Protein AF-A0A9X7PMJ1-F1 (afdb_monomer)

Structure (mmCIF, N/CA/C/O backbone):
data_AF-A0A9X7PMJ1-F1
#
_entry.id   AF-A0A9X7PMJ1-F1
#
loop_
_atom_site.group_PDB
_atom_site.id
_atom_site.type_symbol
_atom_site.label_atom_id
_atom_site.label_alt_id
_atom_site.label_comp_id
_atom_site.label_asym_id
_atom_site.label_entity_id
_atom_site.label_seq_id
_atom_site.pdbx_PDB_ins_code
_atom_site.Cartn_x
_atom_site.Cartn_y
_atom_site.Cartn_z
_atom_site.occupancy
_atom_site.B_iso_or_equiv
_atom_site.auth_seq_id
_atom_site.auth_comp_id
_atom_site.auth_asym_id
_atom_site.auth_atom_id
_atom_site.pdbx_PDB_model_num
ATOM 1 N N . MET A 1 1 ? 27.353 -8.256 -91.911 1.00 40.53 1 MET A N 1
ATOM 2 C CA . MET A 1 1 ? 27.248 -6.973 -91.181 1.00 40.53 1 MET A CA 1
ATOM 3 C C . MET A 1 1 ? 25.880 -6.995 -90.522 1.00 40.53 1 MET A C 1
ATOM 5 O O . MET A 1 1 ? 24.911 -7.092 -91.249 1.00 40.53 1 MET A O 1
ATOM 9 N N . GLU A 1 2 ? 25.692 -7.052 -89.211 1.00 44.69 2 GLU A N 1
ATOM 10 C CA . GLU A 1 2 ? 26.558 -6.744 -88.075 1.00 44.69 2 GLU A CA 1
ATOM 11 C C . GLU A 1 2 ? 25.877 -7.376 -86.844 1.00 44.69 2 GLU A C 1
ATOM 13 O O . GLU A 1 2 ? 24.700 -7.121 -86.589 1.00 44.69 2 GLU A O 1
ATOM 18 N N . GLU A 1 3 ? 26.572 -8.266 -86.139 1.00 50.00 3 GLU A N 1
ATOM 19 C CA . GLU A 1 3 ? 26.056 -8.934 -84.942 1.00 50.00 3 GLU A CA 1
ATOM 20 C C . GLU A 1 3 ? 26.192 -7.956 -83.766 1.00 50.00 3 GLU A C 1
ATOM 22 O O . GLU A 1 3 ? 27.294 -7.665 -83.294 1.00 50.00 3 GLU A O 1
ATOM 27 N N . LYS A 1 4 ? 25.077 -7.354 -83.335 1.00 52.41 4 LYS A N 1
ATOM 28 C CA . LYS A 1 4 ? 25.076 -6.413 -82.210 1.00 52.41 4 LYS A CA 1
ATOM 29 C C . LYS A 1 4 ? 25.223 -7.187 -80.905 1.00 52.41 4 LYS A C 1
ATOM 31 O O . LYS A 1 4 ? 24.241 -7.590 -80.290 1.00 52.41 4 LYS A O 1
ATOM 36 N N . ASN A 1 5 ? 26.473 -7.356 -80.487 1.00 51.41 5 ASN A N 1
ATOM 37 C CA . ASN A 1 5 ? 26.859 -7.793 -79.152 1.00 51.41 5 ASN A CA 1
ATOM 38 C C . ASN A 1 5 ? 26.267 -6.846 -78.095 1.00 51.41 5 ASN A C 1
ATOM 40 O O . ASN A 1 5 ? 26.860 -5.822 -77.751 1.00 51.41 5 ASN A O 1
ATOM 44 N N . PHE A 1 6 ? 25.100 -7.199 -77.555 1.00 55.19 6 PHE A N 1
ATOM 45 C CA . PHE A 1 6 ? 24.556 -6.617 -76.329 1.00 55.19 6 PHE A CA 1
ATOM 46 C C . PHE A 1 6 ? 25.337 -7.180 -75.134 1.00 5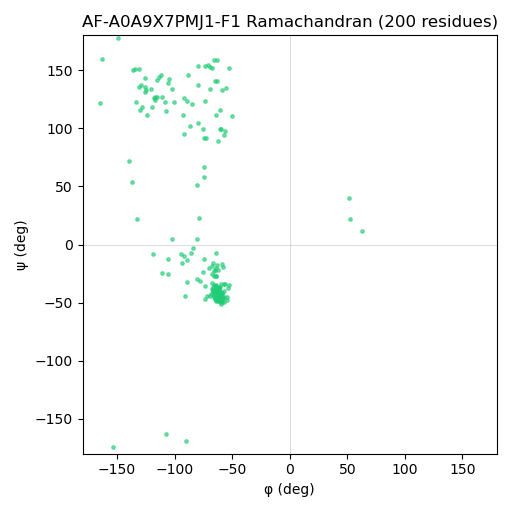5.19 6 PHE A C 1
ATOM 48 O O . PHE A 1 6 ? 24.832 -7.949 -74.321 1.00 55.19 6 PHE A O 1
ATOM 55 N N . LEU A 1 7 ? 26.618 -6.821 -75.043 1.00 55.81 7 LEU A N 1
ATOM 56 C CA . LEU A 1 7 ? 27.362 -6.965 -73.803 1.00 55.81 7 LEU A CA 1
ATOM 57 C C . LEU A 1 7 ? 26.846 -5.888 -72.853 1.00 55.81 7 LEU A C 1
ATOM 59 O O . LEU A 1 7 ? 27.324 -4.752 -72.844 1.00 55.81 7 LEU A O 1
ATOM 63 N N . ALA A 1 8 ? 25.840 -6.252 -72.059 1.00 60.50 8 ALA A N 1
ATOM 64 C CA . ALA A 1 8 ? 25.485 -5.525 -70.857 1.00 60.50 8 ALA A CA 1
ATOM 65 C C . ALA A 1 8 ? 26.734 -5.461 -69.964 1.00 60.50 8 ALA A C 1
ATOM 67 O O . ALA A 1 8 ? 27.071 -6.408 -69.255 1.00 60.50 8 ALA A O 1
ATOM 68 N N . ARG A 1 9 ? 27.462 -4.341 -70.028 1.00 53.12 9 ARG A N 1
ATOM 69 C CA . ARG A 1 9 ? 28.465 -3.988 -69.025 1.00 53.12 9 ARG A CA 1
ATOM 70 C C . ARG A 1 9 ? 27.735 -3.887 -67.688 1.00 53.12 9 ARG A C 1
ATOM 72 O O . ARG A 1 9 ? 27.141 -2.852 -67.394 1.00 53.12 9 ARG A O 1
ATOM 79 N N . LEU A 1 10 ? 27.808 -4.926 -66.861 1.00 58.25 10 LEU A N 1
ATOM 80 C CA . LEU A 1 10 ? 27.676 -4.738 -65.423 1.00 58.25 10 LEU A CA 1
ATOM 81 C C . LEU A 1 10 ? 28.819 -3.805 -65.013 1.00 58.25 10 LEU A C 1
ATOM 83 O O . LEU A 1 10 ? 29.975 -4.203 -64.914 1.00 58.25 10 LEU A O 1
ATOM 87 N N . SER A 1 11 ? 28.496 -2.522 -64.863 1.00 55.41 11 SER A N 1
ATOM 88 C CA . SER A 1 11 ? 29.360 -1.531 -64.239 1.00 55.41 11 SER A CA 1
ATOM 89 C C . SER A 1 11 ? 29.573 -1.962 -62.789 1.00 55.41 11 SER A C 1
ATOM 91 O O . SER A 1 11 ? 28.820 -1.561 -61.907 1.00 55.41 11 SER A O 1
ATOM 93 N N . SER A 1 12 ? 30.596 -2.777 -62.530 1.00 59.06 12 SER A N 1
ATOM 94 C CA . SER A 1 12 ? 3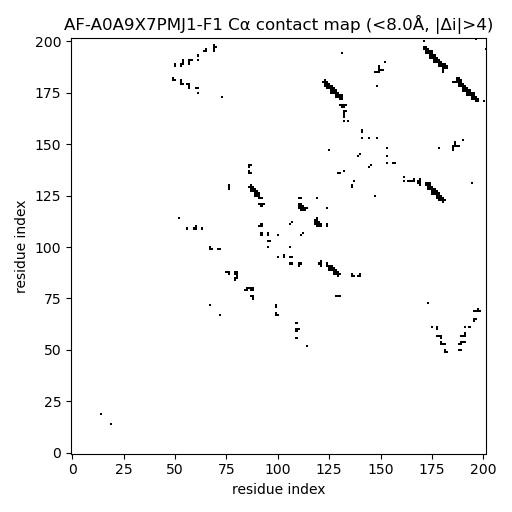1.065 -3.122 -61.185 1.00 59.06 12 SER A CA 1
ATOM 95 C C . SER A 1 12 ? 31.830 -1.940 -60.579 1.00 59.06 12 SER A C 1
ATOM 97 O O . SER A 1 12 ? 33.014 -2.038 -60.256 1.00 59.06 12 SER A O 1
ATOM 99 N N . LYS A 1 13 ? 31.174 -0.780 -60.476 1.00 69.56 13 LYS A N 1
ATOM 100 C CA . LYS A 1 13 ? 31.659 0.323 -59.647 1.00 69.56 13 LYS A CA 1
ATOM 101 C C . LYS A 1 13 ? 31.363 -0.066 -58.202 1.00 69.56 13 LYS A C 1
ATOM 103 O O . LYS A 1 13 ? 30.219 0.009 -57.769 1.00 69.56 13 LYS A O 1
ATOM 108 N N . GLY A 1 14 ? 32.377 -0.570 -57.501 1.00 75.31 14 GLY A N 1
ATOM 109 C CA . GLY A 1 14 ? 32.314 -0.738 -56.051 1.00 75.31 14 GLY A CA 1
ATOM 110 C C . GLY A 1 14 ? 32.170 0.618 -55.358 1.00 75.31 14 GLY A C 1
ATOM 111 O O . GLY A 1 14 ? 32.510 1.651 -55.938 1.00 75.31 14 GLY A O 1
ATOM 112 N N . PHE A 1 15 ? 31.669 0.611 -54.125 1.00 82.75 15 PHE A N 1
ATOM 113 C CA . PHE A 1 15 ? 31.617 1.816 -53.303 1.00 82.75 15 PHE A CA 1
ATOM 114 C C . PHE A 1 15 ? 33.027 2.321 -53.013 1.00 82.75 15 PHE A C 1
ATOM 116 O O . PHE A 1 15 ? 33.946 1.540 -52.747 1.00 82.75 15 PHE A O 1
ATOM 123 N N . THR A 1 16 ? 33.197 3.637 -53.039 1.00 90.75 16 THR A N 1
ATOM 124 C CA . THR A 1 16 ? 34.432 4.249 -52.559 1.00 90.75 16 THR A CA 1
ATOM 125 C C . THR A 1 16 ? 34.525 4.098 -51.041 1.00 90.75 16 THR A C 1
ATOM 127 O O . THR A 1 16 ? 33.516 4.049 -50.336 1.00 90.75 16 THR A O 1
ATOM 130 N N . LEU A 1 17 ? 35.750 4.068 -50.510 1.00 89.00 17 LEU A N 1
ATOM 131 C CA . LEU A 1 17 ? 35.979 4.022 -49.063 1.00 89.00 17 LEU A CA 1
ATOM 132 C C . LEU A 1 17 ? 35.252 5.167 -48.335 1.00 89.00 17 LEU A C 1
ATOM 134 O O . LEU A 1 17 ? 34.711 4.966 -47.252 1.00 89.00 17 LEU A O 1
ATOM 138 N N . LEU A 1 18 ? 35.213 6.352 -48.953 1.00 91.75 18 LEU A N 1
ATOM 139 C CA . LEU A 1 18 ? 34.554 7.533 -48.404 1.00 91.75 18 LEU A CA 1
ATOM 140 C C . LEU A 1 18 ? 33.034 7.350 -48.292 1.00 91.75 18 LEU A C 1
ATOM 142 O O . LEU A 1 18 ? 32.462 7.711 -47.269 1.00 91.75 18 LEU A O 1
ATOM 146 N N . GLU A 1 19 ? 32.383 6.771 -49.303 1.00 91.00 19 GLU A N 1
ATOM 147 C CA . GLU A 1 19 ? 30.936 6.508 -49.285 1.00 91.00 19 GLU A CA 1
ATOM 148 C C . GLU A 1 19 ? 30.560 5.465 -48.230 1.00 91.00 19 GLU A C 1
ATOM 150 O O . GLU A 1 19 ? 29.567 5.635 -47.520 1.00 91.00 19 GLU A O 1
ATOM 155 N N . VAL A 1 20 ? 31.367 4.408 -48.086 1.00 94.69 20 VAL A N 1
ATOM 156 C CA . VAL A 1 20 ? 31.163 3.396 -47.040 1.00 94.69 20 VAL A CA 1
ATOM 157 C C . VAL A 1 20 ? 31.330 4.027 -45.661 1.00 94.69 20 VAL A C 1
ATOM 159 O O . VAL A 1 20 ? 30.483 3.837 -44.789 1.00 94.69 20 VAL A O 1
ATOM 162 N N .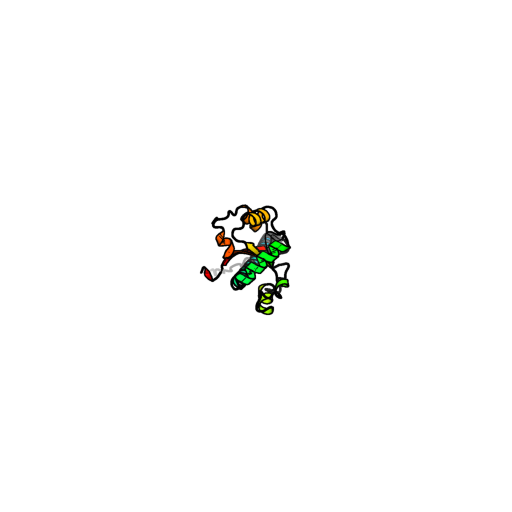 LEU A 1 21 ? 32.378 4.832 -45.474 1.00 95.62 21 LEU A N 1
ATOM 163 C CA . LEU A 1 21 ? 32.641 5.508 -44.208 1.00 95.62 21 LEU A CA 1
ATOM 164 C C . LEU A 1 21 ? 31.521 6.497 -43.858 1.00 95.62 21 LEU A C 1
ATOM 166 O O . LEU A 1 21 ? 31.024 6.465 -42.737 1.00 95.62 21 LEU A O 1
ATOM 170 N N . ALA A 1 22 ? 31.062 7.303 -44.818 1.00 95.25 22 ALA A N 1
ATOM 171 C CA . ALA A 1 22 ? 29.939 8.222 -44.633 1.00 95.25 22 ALA A CA 1
ATOM 172 C C . ALA A 1 22 ? 28.614 7.492 -44.337 1.00 95.25 22 ALA A C 1
ATOM 174 O O . ALA A 1 22 ? 27.821 7.941 -43.513 1.00 95.25 22 ALA A O 1
ATOM 175 N N . SER A 1 23 ? 28.370 6.341 -44.967 1.00 96.06 23 SER A N 1
ATOM 176 C CA . SER A 1 23 ? 27.160 5.548 -44.712 1.00 96.06 23 SER A CA 1
ATOM 177 C C . SER A 1 23 ? 27.169 4.941 -43.307 1.00 96.06 23 SER A C 1
ATOM 179 O O . SER A 1 23 ? 26.161 4.993 -42.603 1.00 96.06 23 SER A O 1
ATOM 181 N N . ILE A 1 24 ? 28.317 4.412 -42.865 1.00 95.88 24 ILE A N 1
ATOM 182 C CA . ILE A 1 24 ? 28.478 3.850 -41.517 1.00 95.88 24 ILE A CA 1
ATOM 183 C C . ILE A 1 24 ? 28.360 4.945 -40.454 1.00 95.88 24 ILE A C 1
ATOM 185 O O . ILE A 1 24 ? 27.736 4.706 -39.419 1.00 95.88 24 ILE A O 1
ATOM 189 N N . THR A 1 25 ? 28.908 6.143 -40.680 1.00 96.50 25 THR A N 1
ATOM 190 C CA . THR A 1 25 ? 28.792 7.243 -39.707 1.00 96.50 25 THR A CA 1
ATOM 191 C C . THR A 1 25 ? 27.347 7.703 -39.552 1.00 96.50 25 THR A C 1
ATOM 193 O O . THR A 1 25 ? 26.875 7.814 -38.421 1.00 96.50 25 THR A O 1
ATOM 196 N N . ILE A 1 26 ? 26.612 7.888 -40.655 1.00 96.56 26 ILE A N 1
ATOM 197 C CA . ILE A 1 26 ? 25.183 8.238 -40.610 1.00 96.56 26 ILE A CA 1
ATOM 198 C C . ILE A 1 26 ? 24.388 7.143 -39.891 1.00 96.56 26 ILE A C 1
ATOM 200 O O . ILE A 1 26 ? 23.614 7.445 -38.981 1.00 96.56 26 ILE A O 1
ATOM 204 N N . LEU A 1 27 ? 24.615 5.873 -40.241 1.00 96.56 27 LEU A N 1
ATOM 205 C CA . LEU A 1 27 ? 23.949 4.744 -39.591 1.00 96.56 27 LEU A CA 1
ATOM 206 C C . LEU A 1 27 ? 24.238 4.708 -38.085 1.00 96.56 27 LEU A C 1
ATOM 208 O O . LEU A 1 27 ? 23.328 4.477 -37.296 1.00 96.56 27 LEU A O 1
ATOM 212 N N . SER A 1 28 ? 25.481 4.976 -37.684 1.00 96.38 28 SER A N 1
ATOM 213 C CA . SER A 1 28 ? 25.892 4.975 -36.277 1.00 96.38 28 SER A CA 1
ATOM 214 C C . SER A 1 28 ? 25.189 6.072 -35.478 1.00 96.38 28 SER A C 1
ATOM 216 O O . SER A 1 28 ? 24.705 5.810 -34.381 1.00 96.38 28 SER A O 1
ATOM 218 N N . ILE A 1 29 ? 25.073 7.282 -36.038 1.00 96.06 29 ILE A N 1
ATOM 219 C CA . ILE A 1 29 ? 24.357 8.397 -35.396 1.00 96.06 29 ILE A CA 1
ATOM 220 C C . ILE A 1 29 ? 22.886 8.027 -35.172 1.00 96.06 29 ILE A C 1
ATOM 222 O O . ILE A 1 29 ? 22.362 8.204 -34.071 1.00 96.06 29 ILE A O 1
ATOM 226 N N . VAL A 1 30 ? 22.231 7.463 -36.192 1.00 96.94 30 VAL A N 1
ATOM 227 C CA . VAL A 1 30 ? 20.829 7.027 -36.094 1.00 96.94 30 VAL A CA 1
ATOM 228 C C . VAL A 1 30 ? 20.676 5.896 -35.075 1.00 96.94 30 VAL A C 1
ATOM 230 O O . VAL A 1 30 ? 19.782 5.949 -34.231 1.00 96.94 30 VAL A O 1
ATOM 233 N N . ALA A 1 31 ? 21.566 4.902 -35.108 1.00 95.56 31 ALA A N 1
ATOM 234 C CA . ALA A 1 31 ? 21.530 3.765 -34.197 1.00 95.56 31 ALA A CA 1
ATOM 235 C C . ALA A 1 31 ? 21.661 4.203 -32.731 1.00 95.56 31 ALA A C 1
ATOM 237 O O . ALA A 1 31 ? 20.872 3.761 -31.899 1.00 95.56 31 ALA A O 1
ATOM 238 N N . ILE A 1 32 ? 22.590 5.112 -32.412 1.00 95.50 32 ILE A N 1
ATOM 239 C CA . ILE A 1 32 ? 22.767 5.645 -31.049 1.00 95.50 32 ILE A CA 1
ATOM 240 C C . ILE A 1 32 ? 21.493 6.348 -30.565 1.00 95.50 32 ILE A C 1
ATOM 242 O O . ILE A 1 32 ? 21.041 6.097 -29.445 1.00 95.50 32 ILE A O 1
ATOM 246 N N . GLY A 1 33 ? 20.879 7.182 -31.411 1.00 92.75 33 GLY A N 1
ATOM 247 C CA . GLY A 1 33 ? 19.605 7.825 -31.083 1.00 92.75 33 GLY A CA 1
ATOM 248 C C . GLY A 1 33 ? 18.500 6.805 -30.788 1.00 92.75 33 GLY A C 1
ATOM 249 O O . GLY A 1 33 ? 17.779 6.930 -29.797 1.00 92.75 33 GLY A O 1
ATOM 250 N N . MET A 1 34 ? 18.418 5.746 -31.596 1.00 94.44 34 MET A N 1
ATOM 251 C CA . MET A 1 34 ? 17.428 4.680 -31.431 1.00 94.44 34 MET A CA 1
ATOM 252 C C . MET A 1 34 ? 17.657 3.860 -30.151 1.00 94.44 34 MET A C 1
ATOM 254 O O . MET A 1 34 ? 16.700 3.549 -29.444 1.00 94.44 34 MET A O 1
ATOM 258 N N . PHE A 1 35 ? 18.913 3.571 -29.790 1.00 95.00 35 PHE A N 1
ATOM 259 C CA . PHE A 1 35 ? 19.242 2.879 -28.539 1.00 95.00 35 PHE A CA 1
ATOM 260 C C . PHE A 1 35 ? 18.839 3.678 -27.294 1.00 95.00 35 PHE A C 1
ATOM 262 O O . PHE A 1 35 ? 18.334 3.093 -26.332 1.00 95.00 35 PHE A O 1
ATOM 269 N N . SER A 1 36 ? 19.009 5.006 -27.310 1.00 91.50 36 SER A N 1
ATOM 270 C CA . SER A 1 36 ? 18.558 5.863 -26.205 1.00 91.50 36 SER A CA 1
ATOM 271 C C . SER A 1 36 ? 17.038 5.793 -26.037 1.00 91.50 36 SER A C 1
ATOM 273 O O . SER A 1 36 ? 16.548 5.575 -24.928 1.00 91.50 36 SER A O 1
ATOM 275 N N . PHE A 1 37 ? 16.291 5.874 -27.143 1.00 93.25 37 PHE A N 1
ATOM 276 C CA . PHE A 1 37 ? 14.836 5.726 -27.125 1.00 93.25 37 PHE A CA 1
ATOM 277 C C . PHE A 1 37 ? 14.398 4.367 -26.560 1.00 93.25 37 PHE A C 1
ATOM 279 O O . PHE A 1 37 ? 13.546 4.323 -25.673 1.00 93.25 37 PHE A O 1
ATOM 286 N N . PHE A 1 38 ? 15.001 3.264 -27.013 1.00 94.19 38 PHE A N 1
ATOM 287 C CA . PHE A 1 38 ? 14.645 1.932 -26.517 1.00 94.19 38 PHE A CA 1
ATOM 288 C C . PHE A 1 38 ? 14.959 1.733 -25.039 1.00 94.19 38 PHE A C 1
ATOM 290 O O . PHE A 1 38 ? 14.162 1.120 -24.334 1.00 94.19 38 PHE A O 1
ATOM 297 N N . THR A 1 39 ? 16.079 2.273 -24.555 1.00 92.12 39 THR A N 1
ATOM 298 C CA . THR A 1 39 ? 16.432 2.191 -23.130 1.00 92.12 39 THR A CA 1
ATOM 299 C C . THR A 1 39 ? 15.366 2.874 -22.273 1.00 92.12 39 THR A C 1
ATOM 301 O O . THR A 1 39 ? 14.874 2.278 -21.317 1.00 92.12 39 THR A O 1
ATOM 304 N N . ASN A 1 40 ? 14.936 4.077 -22.667 1.00 92.00 40 ASN A N 1
ATOM 305 C CA . ASN A 1 40 ? 13.870 4.794 -21.968 1.00 92.00 40 ASN A CA 1
ATOM 306 C C . ASN A 1 40 ? 12.537 4.029 -22.040 1.00 92.00 40 ASN A C 1
ATOM 308 O O . ASN A 1 40 ? 11.860 3.864 -21.029 1.00 92.00 40 ASN A O 1
ATOM 312 N N . ALA A 1 41 ? 12.166 3.510 -23.216 1.00 93.25 41 ALA A N 1
ATOM 313 C CA . ALA A 1 41 ? 10.932 2.740 -23.392 1.00 93.25 41 ALA A CA 1
ATOM 314 C C . ALA A 1 41 ? 10.901 1.465 -22.528 1.00 93.25 41 ALA A C 1
ATOM 316 O O . ALA A 1 41 ? 9.863 1.122 -21.954 1.00 93.25 41 ALA A O 1
ATOM 317 N N . MET A 1 42 ? 12.042 0.785 -22.394 1.00 93.00 42 MET A N 1
ATOM 318 C CA . MET A 1 42 ? 12.183 -0.383 -21.528 1.00 93.00 42 MET A CA 1
ATOM 319 C C . MET A 1 42 ? 11.991 -0.008 -20.054 1.00 93.00 42 MET A C 1
ATOM 321 O O . MET A 1 42 ? 11.222 -0.667 -19.361 1.00 93.00 42 MET A O 1
ATOM 325 N N . GLN A 1 43 ? 12.611 1.084 -19.590 1.00 89.81 43 GLN A N 1
ATOM 326 C CA . GLN A 1 43 ? 12.435 1.575 -18.216 1.00 89.81 43 GLN A CA 1
ATOM 327 C C . GLN A 1 43 ? 10.970 1.899 -17.902 1.00 89.81 43 GLN A C 1
ATOM 329 O O . GLN A 1 43 ? 10.455 1.464 -16.874 1.00 89.81 43 GLN A O 1
ATOM 334 N N . TYR A 1 44 ? 10.270 2.588 -18.810 1.00 91.44 44 TYR A N 1
ATOM 335 C CA . TYR A 1 44 ? 8.836 2.848 -18.656 1.00 91.44 44 TYR A CA 1
ATOM 336 C C . TYR A 1 44 ? 8.004 1.563 -18.615 1.00 91.44 44 TYR A C 1
ATOM 338 O O . TYR A 1 44 ? 7.019 1.490 -17.883 1.00 91.44 44 TYR A O 1
ATOM 346 N N . THR A 1 45 ? 8.378 0.545 -19.389 1.00 92.81 45 THR A N 1
ATOM 347 C CA . THR A 1 45 ? 7.675 -0.745 -19.389 1.00 92.81 45 THR A CA 1
ATOM 348 C C . THR A 1 45 ? 7.816 -1.443 -18.039 1.00 92.81 45 THR A C 1
ATOM 350 O O . THR A 1 45 ? 6.806 -1.862 -17.477 1.00 92.81 45 THR A O 1
ATOM 353 N N . THR A 1 46 ? 9.030 -1.497 -17.482 1.00 90.12 46 THR A N 1
ATOM 354 C CA . THR A 1 46 ? 9.277 -2.057 -16.144 1.00 90.12 46 THR A CA 1
ATOM 355 C C . THR A 1 46 ? 8.510 -1.290 -15.068 1.00 90.12 46 THR A C 1
ATOM 357 O O . THR A 1 46 ? 7.767 -1.895 -14.304 1.00 90.12 46 THR A O 1
ATOM 360 N N . TYR A 1 47 ? 8.588 0.044 -15.077 1.00 91.62 47 TYR A N 1
ATOM 361 C CA . TYR A 1 47 ? 7.849 0.901 -14.144 1.00 91.62 47 TYR A CA 1
ATOM 362 C C . TYR A 1 47 ? 6.337 0.616 -14.171 1.00 91.62 47 TYR A C 1
ATOM 364 O O . TYR A 1 47 ? 5.695 0.430 -13.138 1.00 91.62 47 TYR A O 1
ATOM 372 N N . ASN A 1 48 ? 5.750 0.533 -15.368 1.00 93.31 48 ASN A N 1
ATOM 373 C CA . ASN A 1 48 ? 4.321 0.261 -15.522 1.00 93.31 48 ASN A CA 1
ATOM 374 C C . ASN A 1 48 ? 3.940 -1.161 -15.087 1.00 93.31 48 ASN A C 1
ATOM 376 O O . ASN A 1 48 ? 2.836 -1.374 -14.576 1.00 93.31 48 ASN A O 1
ATOM 380 N N . GLN A 1 49 ? 4.832 -2.133 -15.284 1.00 94.94 49 GLN A N 1
ATOM 381 C CA . GLN A 1 49 ? 4.643 -3.494 -14.795 1.00 94.94 49 GLN A CA 1
ATOM 382 C C . GLN A 1 49 ? 4.611 -3.520 -13.263 1.00 94.94 49 GLN A C 1
ATOM 384 O O . GLN A 1 49 ? 3.667 -4.070 -12.696 1.00 94.94 49 GLN A O 1
ATOM 389 N N . ASP A 1 50 ? 5.577 -2.883 -12.603 1.00 94.81 50 ASP A N 1
ATOM 390 C CA . ASP A 1 50 ? 5.669 -2.840 -11.140 1.00 94.81 50 ASP A CA 1
ATOM 391 C C . ASP A 1 50 ? 4.451 -2.142 -10.519 1.00 94.81 50 ASP A C 1
ATOM 393 O O . ASP A 1 50 ? 3.818 -2.674 -9.601 1.00 94.81 50 ASP A O 1
ATOM 397 N N . LYS A 1 51 ? 4.026 -1.022 -11.114 1.00 95.00 51 LYS A N 1
ATOM 398 C CA . LYS A 1 51 ? 2.772 -0.333 -10.781 1.00 95.00 51 LYS A CA 1
ATOM 399 C C . LYS A 1 51 ? 1.544 -1.240 -10.924 1.00 95.00 51 LYS A C 1
ATOM 401 O O . LYS A 1 51 ? 0.677 -1.276 -10.051 1.00 95.00 51 LYS A O 1
ATOM 406 N N . THR A 1 52 ? 1.457 -2.007 -12.012 1.00 96.56 52 THR A N 1
ATOM 407 C CA . THR A 1 52 ? 0.337 -2.937 -12.244 1.00 96.56 52 THR A CA 1
ATOM 408 C C . THR A 1 52 ? 0.303 -4.046 -11.192 1.00 96.56 52 THR A C 1
ATOM 410 O O . THR A 1 52 ? -0.772 -4.394 -10.696 1.00 96.56 52 THR A O 1
ATOM 413 N N . VAL A 1 53 ? 1.469 -4.580 -10.819 1.00 97.25 53 VAL A N 1
ATOM 414 C CA . VAL A 1 53 ? 1.593 -5.574 -9.746 1.00 97.25 53 VAL A CA 1
ATOM 415 C C . VAL A 1 53 ? 1.131 -4.984 -8.414 1.00 97.25 53 VAL A C 1
ATOM 417 O O . VAL A 1 53 ? 0.305 -5.605 -7.747 1.00 97.25 53 VAL A O 1
ATOM 420 N N . ALA A 1 54 ? 1.577 -3.775 -8.063 1.00 97.31 54 ALA A N 1
ATOM 421 C CA . ALA A 1 54 ? 1.185 -3.097 -6.827 1.00 97.31 54 ALA A CA 1
ATOM 422 C C . ALA A 1 54 ? -0.333 -2.901 -6.715 1.00 97.31 54 ALA A C 1
ATOM 424 O O . ALA A 1 54 ? -0.923 -3.238 -5.692 1.00 97.31 54 ALA A O 1
ATOM 425 N N . ILE A 1 55 ? -0.985 -2.445 -7.791 1.00 97.75 55 ILE A N 1
ATOM 426 C CA . ILE A 1 55 ? -2.449 -2.302 -7.841 1.00 97.75 55 ILE A CA 1
ATOM 427 C C . ILE A 1 55 ? -3.136 -3.658 -7.648 1.00 97.75 55 ILE A C 1
ATOM 429 O O . ILE A 1 55 ? -4.140 -3.746 -6.942 1.00 97.75 55 ILE A O 1
ATOM 433 N N . ASN A 1 56 ? -2.626 -4.723 -8.271 1.00 98.06 56 ASN A N 1
ATOM 434 C CA . ASN A 1 56 ? -3.220 -6.051 -8.135 1.00 98.06 56 ASN A CA 1
ATOM 435 C C . ASN A 1 56 ? -3.086 -6.602 -6.705 1.00 98.06 56 ASN A C 1
ATOM 437 O O . ASN A 1 56 ? -4.051 -7.151 -6.176 1.00 98.06 56 ASN A O 1
ATOM 441 N N . ILE A 1 57 ? -1.928 -6.401 -6.066 1.00 98.19 57 ILE A N 1
ATOM 442 C CA . ILE A 1 57 ? -1.724 -6.720 -4.646 1.00 98.19 57 ILE A CA 1
ATOM 443 C C . ILE A 1 57 ? -2.707 -5.916 -3.794 1.00 98.19 57 ILE A C 1
ATOM 445 O O . ILE A 1 57 ? -3.447 -6.505 -3.011 1.00 98.19 57 ILE A O 1
ATOM 449 N N . ALA A 1 58 ? -2.783 -4.596 -3.992 1.00 98.38 58 ALA A N 1
ATOM 450 C CA . ALA A 1 58 ? -3.659 -3.726 -3.216 1.00 98.38 58 ALA A CA 1
ATOM 451 C C . ALA A 1 58 ? -5.129 -4.166 -3.304 1.00 98.38 58 ALA A C 1
ATOM 453 O O . ALA A 1 58 ? -5.828 -4.183 -2.294 1.00 98.38 58 ALA A O 1
ATOM 454 N N . ARG A 1 59 ? -5.594 -4.587 -4.492 1.00 98.12 59 ARG A N 1
ATOM 455 C CA . ARG A 1 59 ? -6.948 -5.142 -4.680 1.00 98.12 59 ARG A CA 1
ATOM 456 C C . ARG A 1 59 ? -7.151 -6.435 -3.901 1.00 98.12 59 ARG A C 1
ATOM 458 O O . ARG A 1 59 ? -8.207 -6.615 -3.304 1.00 98.12 59 ARG A O 1
ATOM 465 N N . GLY A 1 60 ? -6.166 -7.331 -3.928 1.00 97.81 60 GLY A N 1
ATOM 466 C CA . GLY A 1 60 ? -6.214 -8.593 -3.190 1.00 97.81 60 GLY A CA 1
ATOM 467 C C . GLY A 1 60 ? -6.275 -8.373 -1.680 1.00 97.81 60 GLY A C 1
ATOM 468 O O . GLY A 1 60 ? -7.115 -8.970 -1.011 1.00 97.81 60 GLY A O 1
ATOM 469 N N . VAL A 1 61 ? -5.440 -7.467 -1.166 1.00 98.12 61 VAL A N 1
ATOM 470 C CA . VAL A 1 61 ? -5.432 -7.068 0.246 1.00 98.12 61 VAL A CA 1
ATOM 471 C C . VAL A 1 61 ? -6.759 -6.422 0.633 1.00 98.12 61 VAL A C 1
ATOM 473 O O . VAL A 1 61 ? -7.370 -6.852 1.604 1.00 98.12 61 VAL A O 1
ATOM 476 N N . LEU A 1 62 ? -7.258 -5.459 -0.146 1.00 98.06 62 LEU A N 1
ATOM 477 C CA . LEU A 1 62 ? -8.545 -4.812 0.118 1.00 98.06 62 LEU A CA 1
ATOM 478 C C . LEU A 1 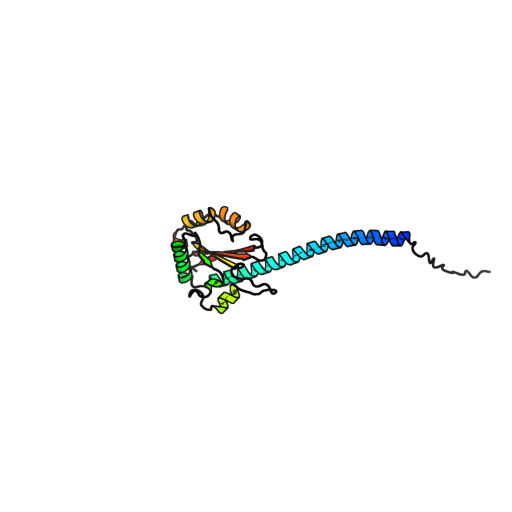62 ? -9.690 -5.835 0.177 1.00 98.06 62 LEU A C 1
ATOM 480 O O . LEU A 1 62 ? -10.425 -5.883 1.158 1.00 98.06 62 LEU A O 1
ATOM 484 N N . ALA A 1 63 ? -9.782 -6.716 -0.823 1.00 96.94 63 ALA A N 1
ATOM 485 C CA . ALA A 1 63 ? -10.807 -7.756 -0.878 1.00 96.94 63 ALA A CA 1
ATOM 486 C C . ALA A 1 63 ? -10.690 -8.787 0.258 1.00 96.94 63 ALA A C 1
ATOM 488 O O . ALA A 1 63 ? -11.681 -9.416 0.624 1.00 96.94 63 ALA A O 1
ATOM 489 N N . TYR A 1 64 ? -9.487 -9.007 0.792 1.00 96.44 64 TYR A N 1
ATOM 490 C CA . TYR A 1 64 ? -9.280 -9.848 1.967 1.00 96.44 64 TYR A CA 1
ATOM 491 C C . TYR A 1 64 ? -9.751 -9.146 3.244 1.00 96.44 64 TYR A C 1
ATOM 493 O O . TYR A 1 64 ? -10.498 -9.740 4.016 1.00 96.44 64 TYR A O 1
ATOM 501 N N . MET A 1 65 ? -9.381 -7.875 3.428 1.00 96.25 65 MET A N 1
ATOM 502 C CA . MET A 1 65 ? -9.783 -7.069 4.585 1.00 96.25 65 MET A CA 1
ATOM 503 C C . MET A 1 65 ? -11.304 -6.890 4.670 1.00 96.25 65 MET A C 1
ATOM 505 O O . MET A 1 65 ? -11.866 -6.972 5.756 1.00 96.25 65 MET A O 1
ATOM 509 N N . GLU A 1 66 ? -11.983 -6.727 3.531 1.00 94.12 66 GLU A N 1
ATOM 510 C CA . GLU A 1 66 ? -13.451 -6.641 3.449 1.00 94.12 66 GLU A CA 1
ATOM 511 C C . GLU A 1 66 ? -14.184 -7.914 3.908 1.00 94.12 66 GLU A C 1
ATOM 513 O O . GLU A 1 66 ? -15.383 -7.861 4.163 1.00 94.12 66 GLU A O 1
ATOM 518 N N . ARG A 1 67 ? -13.497 -9.061 3.991 1.00 92.81 67 ARG A N 1
ATOM 519 C CA . ARG A 1 67 ? -14.078 -10.341 4.437 1.00 92.81 67 ARG A CA 1
ATOM 520 C C . ARG A 1 67 ? -13.878 -10.614 5.923 1.00 92.81 67 ARG A C 1
ATOM 522 O O . ARG A 1 67 ? -14.365 -11.632 6.412 1.00 92.81 67 ARG A O 1
ATOM 529 N N . LEU A 1 68 ? -13.093 -9.789 6.609 1.00 93.81 68 LEU A N 1
ATOM 530 C CA . LEU A 1 68 ? -12.859 -9.958 8.037 1.00 93.81 68 LEU A CA 1
ATOM 531 C C . LEU A 1 68 ? -14.125 -9.609 8.819 1.00 93.81 68 LEU A C 1
ATOM 533 O O . LEU A 1 68 ? -14.951 -8.819 8.365 1.00 93.81 68 LEU A O 1
ATOM 537 N N . ASP A 1 69 ? -14.255 -10.187 10.012 1.00 93.88 69 ASP A N 1
ATOM 538 C CA . ASP A 1 69 ? -15.364 -9.867 10.906 1.00 93.88 69 ASP A CA 1
ATOM 539 C C . ASP A 1 69 ? -15.336 -8.375 11.263 1.00 93.88 69 ASP A C 1
ATOM 541 O O . ASP A 1 69 ? -14.387 -7.884 11.884 1.00 93.88 69 ASP A O 1
ATOM 545 N N . PHE A 1 70 ? -16.379 -7.649 10.850 1.00 94.88 70 PHE A N 1
ATOM 546 C CA . PHE A 1 70 ? -16.447 -6.201 11.024 1.00 94.88 70 PHE A CA 1
ATOM 547 C C . PHE A 1 70 ? -16.403 -5.803 12.502 1.00 94.88 70 PHE A C 1
ATOM 549 O O . PHE A 1 70 ? -15.720 -4.844 12.855 1.00 94.88 70 PHE A O 1
ATOM 556 N N . THR A 1 71 ? -17.081 -6.554 13.375 1.00 94.06 71 THR A N 1
ATOM 557 C CA . THR A 1 71 ? -17.147 -6.236 14.809 1.00 94.06 71 THR A CA 1
ATOM 558 C C . THR A 1 71 ? -15.763 -6.330 15.450 1.00 94.06 71 THR A C 1
ATOM 560 O O . THR A 1 71 ? -15.335 -5.399 16.134 1.00 94.06 71 THR A O 1
ATOM 563 N N . ALA A 1 72 ? -15.031 -7.414 15.192 1.00 94.94 72 ALA A N 1
ATOM 564 C CA . ALA A 1 72 ? -13.666 -7.603 15.669 1.00 94.94 72 ALA A CA 1
ATOM 565 C C . ALA A 1 72 ? -12.709 -6.555 15.083 1.00 94.94 72 ALA A C 1
ATOM 567 O O . ALA A 1 72 ? -11.865 -6.017 15.804 1.00 94.94 72 ALA A O 1
ATOM 568 N N . LEU A 1 73 ? -12.859 -6.225 13.795 1.00 95.56 73 LEU A N 1
ATOM 569 C CA . LEU A 1 73 ? -12.047 -5.206 13.133 1.00 95.56 73 LEU A CA 1
ATOM 570 C C . LEU A 1 73 ? -12.281 -3.820 13.742 1.00 95.56 73 LEU A C 1
ATOM 572 O O . LEU A 1 73 ? -11.325 -3.123 14.071 1.00 95.56 73 LEU A O 1
ATOM 576 N N . LYS A 1 74 ? -13.544 -3.435 13.943 1.00 95.19 74 LYS A N 1
ATOM 577 C CA . LYS A 1 74 ? -13.928 -2.157 14.548 1.00 95.19 74 LYS A CA 1
ATOM 578 C C . LYS A 1 74 ? -13.407 -2.034 15.973 1.00 95.19 74 LYS A C 1
ATOM 580 O O . LYS A 1 74 ? -12.807 -1.017 16.306 1.00 95.19 74 LYS A O 1
ATOM 585 N N . GLN A 1 75 ? -13.553 -3.087 16.777 1.00 95.06 75 GLN A N 1
ATOM 586 C CA . GLN A 1 75 ? -12.999 -3.131 18.130 1.00 95.06 75 GLN A CA 1
ATOM 587 C C . GLN A 1 75 ? -11.478 -2.964 18.133 1.00 95.06 75 GLN A C 1
ATOM 589 O O . GLN A 1 75 ? -10.948 -2.228 18.962 1.00 95.06 75 GLN A O 1
ATOM 594 N N . TYR A 1 76 ? -10.768 -3.620 17.212 1.00 95.56 76 TYR A N 1
ATOM 595 C CA . TYR A 1 76 ? -9.327 -3.432 17.071 1.00 95.56 76 TYR A CA 1
ATOM 596 C C . TYR A 1 76 ? -8.978 -1.977 16.732 1.00 95.56 76 TYR A C 1
ATOM 598 O O . TYR A 1 76 ? -8.140 -1.388 17.410 1.00 95.56 76 TYR A O 1
ATOM 606 N N . VAL A 1 77 ? -9.652 -1.380 15.743 1.00 95.88 77 VAL A N 1
ATOM 607 C CA . VAL A 1 77 ? -9.414 0.014 15.333 1.00 95.88 77 VAL A CA 1
ATOM 608 C C . VAL A 1 77 ? -9.640 0.981 16.493 1.00 95.88 77 VAL A C 1
ATOM 610 O O . VAL A 1 77 ? -8.792 1.830 16.756 1.00 95.88 77 VAL A O 1
ATOM 613 N N . ASP A 1 78 ? -10.746 0.826 17.219 1.00 94.25 78 ASP A N 1
ATOM 614 C CA . ASP A 1 78 ? -11.078 1.694 18.350 1.00 94.25 78 ASP A CA 1
ATOM 615 C C . ASP A 1 78 ? -10.048 1.573 19.482 1.00 94.25 78 ASP A C 1
ATOM 617 O O . ASP A 1 78 ? -9.630 2.581 20.056 1.00 94.25 78 ASP A O 1
ATOM 621 N N . ASN A 1 79 ? -9.588 0.350 19.769 1.00 95.00 79 ASN A N 1
ATOM 622 C CA . ASN A 1 79 ? -8.553 0.104 20.770 1.00 95.00 79 ASN A CA 1
ATOM 623 C C . ASN A 1 79 ? -7.206 0.718 20.366 1.00 95.00 79 ASN A C 1
ATOM 625 O O . ASN A 1 79 ? -6.554 1.355 21.192 1.00 95.00 79 ASN A O 1
ATOM 629 N N . GLU A 1 80 ? -6.784 0.557 19.111 1.00 94.94 80 GLU A N 1
ATOM 630 C CA . GLU A 1 80 ? -5.518 1.113 18.622 1.00 94.94 80 GLU A CA 1
ATOM 631 C C . GLU A 1 80 ? -5.516 2.641 18.652 1.00 94.94 80 GLU A C 1
ATOM 633 O O . GLU A 1 80 ? -4.559 3.249 19.140 1.00 94.94 80 GLU A O 1
ATOM 638 N N . ILE A 1 81 ? -6.602 3.273 18.204 1.00 93.75 81 ILE A N 1
ATOM 639 C CA . ILE A 1 81 ? -6.743 4.734 18.238 1.00 93.75 81 ILE A CA 1
ATOM 640 C C . ILE A 1 81 ? -6.699 5.239 19.684 1.00 93.75 81 ILE A C 1
ATOM 642 O O . ILE A 1 81 ? -5.987 6.201 19.978 1.00 93.75 81 ILE A O 1
ATOM 646 N N . HIS A 1 82 ? -7.393 4.566 20.609 1.00 92.44 82 HIS A N 1
ATOM 647 C CA . HIS A 1 82 ? -7.387 4.944 22.023 1.00 92.44 82 HIS A CA 1
ATOM 648 C C . HIS A 1 82 ? -6.005 4.789 22.679 1.00 92.44 82 HIS A C 1
ATOM 650 O O . HIS A 1 82 ? -5.597 5.640 23.466 1.00 92.44 82 HIS A O 1
ATOM 656 N N . ASN A 1 83 ? -5.274 3.720 22.350 1.00 93.88 83 ASN A N 1
ATOM 657 C CA . ASN A 1 83 ? -3.994 3.397 22.985 1.00 93.88 83 ASN A CA 1
ATOM 658 C C . ASN A 1 83 ? -2.811 4.195 22.423 1.00 93.88 83 ASN A C 1
ATOM 660 O O . ASN A 1 83 ? -1.836 4.427 23.139 1.00 93.88 83 ASN A O 1
ATOM 664 N N . THR A 1 84 ? -2.865 4.579 21.147 1.00 90.69 84 THR A N 1
ATOM 665 C CA . THR A 1 84 ? -1.734 5.213 20.452 1.00 90.69 84 THR A CA 1
ATOM 666 C C . THR A 1 84 ? -1.907 6.716 20.230 1.00 90.69 84 THR A C 1
ATOM 668 O O . THR A 1 84 ? -0.934 7.370 19.856 1.00 90.69 84 THR A O 1
ATOM 671 N N . ASP A 1 85 ? -3.117 7.259 20.435 1.00 88.00 85 ASP A N 1
ATOM 672 C CA . ASP A 1 85 ? -3.526 8.627 20.052 1.00 88.00 85 ASP A CA 1
ATOM 673 C C . ASP A 1 85 ? -3.240 8.951 18.567 1.00 88.00 85 ASP A C 1
ATOM 675 O O . ASP A 1 85 ? -3.134 10.109 18.156 1.00 88.00 85 ASP A O 1
ATOM 679 N N . LYS A 1 86 ? -3.119 7.915 17.724 1.00 92.75 86 LYS A N 1
ATOM 680 C CA . LYS A 1 86 ? -3.033 8.059 16.269 1.00 92.75 86 LYS A CA 1
ATOM 681 C C . LYS A 1 86 ? -4.439 8.069 15.666 1.00 92.75 86 LYS A C 1
ATOM 683 O O . LYS A 1 86 ? -5.305 7.338 16.136 1.00 92.75 86 LYS A O 1
ATOM 688 N N . PRO A 1 87 ? -4.680 8.823 14.578 1.00 93.75 87 PRO A N 1
ATOM 689 C CA . PRO A 1 87 ? -5.992 8.887 13.935 1.00 93.75 87 PRO A CA 1
ATOM 690 C C . PRO A 1 87 ? -6.306 7.680 13.026 1.00 93.75 87 PRO A C 1
ATOM 692 O O . PRO A 1 87 ? -7.085 7.790 12.083 1.00 93.75 87 PRO A O 1
ATOM 695 N N . PHE A 1 88 ? -5.658 6.539 13.243 1.00 94.81 88 PHE A N 1
ATOM 696 C CA . PHE A 1 88 ? -5.795 5.341 12.420 1.00 94.81 88 PHE A CA 1
ATOM 697 C C . PHE A 1 88 ? -5.253 4.124 13.166 1.00 94.81 88 PHE A C 1
ATOM 699 O O . PHE A 1 88 ? -4.397 4.253 14.042 1.00 94.81 88 PHE A O 1
ATOM 706 N N . ALA A 1 89 ? -5.683 2.942 12.735 1.00 96.38 89 ALA A N 1
ATOM 707 C CA . ALA A 1 89 ? -4.989 1.694 13.014 1.00 96.38 89 ALA A CA 1
ATOM 708 C C . ALA A 1 89 ? -4.203 1.261 11.769 1.00 96.38 89 ALA A C 1
ATOM 710 O O . ALA A 1 89 ? -4.731 1.301 10.655 1.00 96.38 89 ALA A O 1
ATOM 711 N N . GLN A 1 90 ? -2.944 0.871 11.956 1.00 95.75 90 GLN A N 1
ATOM 712 C CA . GLN A 1 90 ? -2.070 0.385 10.889 1.00 95.75 90 GLN A CA 1
ATOM 713 C C . GLN A 1 90 ? -1.922 -1.130 11.005 1.00 95.75 90 GLN A C 1
ATOM 715 O O . GLN A 1 90 ? -1.772 -1.657 12.102 1.00 95.75 90 GLN A O 1
ATOM 720 N N . MET A 1 91 ? -1.944 -1.819 9.870 1.00 95.50 91 MET A N 1
ATOM 721 C CA . MET A 1 91 ? -1.696 -3.250 9.777 1.00 95.50 91 MET A CA 1
ATOM 722 C C . MET A 1 91 ? -0.745 -3.568 8.627 1.00 95.50 91 MET A C 1
ATOM 724 O O . MET A 1 91 ? -0.728 -2.902 7.591 1.00 95.50 91 MET A O 1
ATOM 728 N N . ASP A 1 92 ? -0.005 -4.650 8.814 1.00 96.00 92 ASP A N 1
ATOM 729 C CA . ASP A 1 92 ? 0.932 -5.244 7.867 1.00 96.00 92 ASP A CA 1
ATOM 730 C C . ASP A 1 92 ? 1.052 -6.753 8.172 1.00 96.00 92 ASP A C 1
ATOM 732 O O . ASP A 1 92 ? 0.346 -7.284 9.037 1.00 96.00 92 ASP A O 1
ATOM 736 N N . ALA A 1 93 ? 1.951 -7.466 7.491 1.00 96.12 93 ALA A N 1
ATOM 737 C CA . ALA A 1 93 ? 2.109 -8.907 7.689 1.00 96.12 93 ALA A CA 1
ATOM 738 C C . ALA A 1 93 ? 2.549 -9.317 9.114 1.00 96.12 93 ALA A C 1
ATOM 740 O O . ALA A 1 93 ? 2.264 -10.442 9.532 1.00 96.12 93 ALA A O 1
ATOM 741 N N . SER A 1 94 ? 3.164 -8.430 9.910 1.00 96.12 94 SER A N 1
ATOM 742 C CA . SER A 1 94 ? 3.525 -8.738 11.305 1.00 96.12 94 SER A CA 1
ATOM 743 C C . SER A 1 94 ? 2.294 -8.946 12.196 1.00 96.12 94 SER A C 1
ATOM 745 O O . SER A 1 94 ? 2.347 -9.677 13.193 1.00 96.12 94 SER A O 1
ATOM 747 N N . HIS A 1 95 ? 1.154 -8.389 11.782 1.00 95.75 95 HIS A N 1
ATOM 748 C CA . HIS A 1 95 ? -0.120 -8.472 12.483 1.00 95.75 95 HIS A CA 1
ATOM 749 C C . HIS A 1 95 ? -0.897 -9.759 12.169 1.00 95.75 95 HIS A C 1
ATOM 751 O O . HIS A 1 95 ? -1.916 -10.019 12.803 1.00 95.75 95 HIS A O 1
ATOM 757 N N . CYS A 1 96 ? -0.405 -10.633 11.282 1.00 95.56 96 CYS A N 1
ATOM 758 C CA . CYS A 1 96 ? -1.089 -11.879 10.904 1.00 95.56 96 CYS A CA 1
ATOM 759 C C . CYS A 1 96 ? -1.267 -12.904 12.042 1.00 95.56 96 CYS A C 1
ATOM 761 O O . CYS A 1 96 ? -1.949 -13.909 11.857 1.00 95.56 96 CYS A O 1
ATOM 763 N N . ASN A 1 97 ? -0.671 -12.676 13.218 1.00 94.88 97 ASN A N 1
ATOM 764 C CA . ASN A 1 97 ? -0.921 -13.487 14.415 1.00 94.88 97 ASN A CA 1
ATOM 765 C C . ASN A 1 97 ? -2.142 -13.012 15.228 1.00 94.88 97 ASN A C 1
ATOM 767 O O . ASN A 1 97 ? -2.497 -13.666 16.210 1.00 94.88 97 ASN A O 1
ATOM 771 N N . LEU A 1 98 ? -2.748 -11.869 14.884 1.00 93.44 98 LEU A N 1
ATOM 772 C CA . LEU A 1 98 ? -3.931 -11.371 15.580 1.00 93.44 98 LEU A CA 1
ATOM 773 C C . LEU A 1 98 ? -5.118 -12.327 15.365 1.00 93.44 98 LEU A C 1
ATOM 775 O O . LEU A 1 98 ? -5.324 -12.774 14.238 1.00 93.44 98 LEU A O 1
ATOM 779 N N . PRO A 1 99 ? -5.958 -12.573 16.393 1.00 90.62 99 PRO A N 1
ATOM 780 C CA . PRO A 1 99 ? -7.142 -13.436 16.281 1.00 90.62 99 PRO A CA 1
ATOM 781 C C . PRO A 1 99 ? -8.151 -13.004 15.210 1.00 90.62 99 PRO A C 1
ATOM 783 O O . PRO A 1 99 ? -8.980 -13.801 14.787 1.00 90.62 99 PRO A O 1
ATOM 786 N N . LEU A 1 100 ? -8.080 -11.740 14.787 1.00 91.62 100 LEU A N 1
ATOM 787 C CA . LEU A 1 100 ? -8.852 -11.186 13.681 1.00 91.62 100 LEU A CA 1
ATOM 788 C C . LEU A 1 100 ? -8.616 -11.951 12.367 1.00 91.62 100 LEU A C 1
ATOM 790 O O . LEU A 1 100 ? -9.526 -12.080 11.550 1.00 91.62 100 LEU A O 1
ATOM 794 N N . PHE A 1 101 ? -7.401 -12.458 12.157 1.00 92.31 101 PHE A N 1
ATOM 795 C CA . PHE A 1 101 ? -7.046 -13.224 10.974 1.00 92.31 101 PHE A CA 1
ATOM 796 C C . PHE A 1 101 ? -7.252 -14.712 11.265 1.00 92.31 101 PHE A C 1
ATOM 798 O O . PHE A 1 101 ? -6.537 -15.303 12.070 1.00 92.31 101 PHE A O 1
ATOM 805 N N . GLY A 1 102 ? -8.244 -15.327 10.614 1.00 85.06 102 GLY A N 1
ATOM 806 C CA . GLY A 1 102 ? -8.601 -16.727 10.878 1.00 85.06 102 GLY A CA 1
ATOM 807 C C . GLY A 1 102 ? -7.473 -17.723 10.578 1.00 85.06 102 GLY A C 1
ATOM 808 O O . GLY A 1 102 ? -7.263 -18.660 11.345 1.00 85.06 102 GLY A O 1
ATOM 809 N N . ASP A 1 103 ? -6.728 -17.510 9.489 1.00 92.75 103 ASP A N 1
ATOM 810 C CA . ASP A 1 103 ? -5.576 -18.332 9.107 1.00 92.75 103 ASP A CA 1
ATOM 811 C C . ASP A 1 103 ? -4.351 -17.446 8.843 1.00 92.75 103 ASP A C 1
ATOM 813 O O . ASP A 1 103 ? -4.338 -16.609 7.933 1.00 92.75 103 ASP A O 1
ATOM 817 N N . LYS A 1 104 ? -3.296 -17.660 9.638 1.00 94.56 104 LYS A N 1
ATOM 818 C CA . LYS A 1 104 ? -2.026 -16.938 9.530 1.00 94.56 104 LYS A CA 1
ATOM 819 C C . LYS A 1 104 ? -1.379 -17.098 8.154 1.00 94.56 104 LYS A C 1
ATOM 821 O O . LYS A 1 104 ? -0.862 -16.123 7.621 1.00 94.56 104 LYS A O 1
ATOM 826 N N . GLN A 1 105 ? -1.401 -18.297 7.575 1.00 94.81 105 GLN A N 1
ATOM 827 C CA . GLN A 1 105 ? -0.774 -18.570 6.279 1.00 94.81 105 GLN A CA 1
ATOM 828 C C . GLN A 1 105 ? -1.511 -17.843 5.157 1.00 94.81 105 GLN A C 1
ATOM 830 O O . GLN A 1 105 ? -0.877 -17.315 4.247 1.00 94.81 105 GLN A O 1
ATOM 835 N N . VAL A 1 106 ? -2.844 -17.775 5.235 1.00 95.38 106 VAL A N 1
ATOM 836 C CA . VAL A 1 106 ? -3.654 -17.007 4.278 1.00 95.38 106 VAL A CA 1
ATOM 837 C C . VAL A 1 106 ? -3.363 -15.514 4.410 1.00 95.38 106 VAL A C 1
ATOM 839 O O . VAL A 1 106 ? -3.144 -14.849 3.401 1.00 95.38 106 VAL A O 1
ATOM 842 N N . CYS A 1 107 ? -3.294 -14.996 5.638 1.00 96.50 107 CYS A N 1
ATOM 843 C CA . CYS A 1 107 ? -2.927 -13.604 5.889 1.00 96.50 107 CYS A CA 1
ATOM 844 C C . CYS A 1 107 ? -1.534 -13.270 5.331 1.00 96.50 107 CYS A C 1
ATOM 846 O O . CYS A 1 107 ? -1.393 -12.316 4.567 1.00 96.50 107 CYS A O 1
ATOM 848 N N . GLU A 1 108 ? -0.521 -14.087 5.631 1.00 96.06 108 GLU A N 1
ATOM 849 C CA . GLU A 1 108 ? 0.847 -13.899 5.134 1.00 96.06 108 GLU A CA 1
ATOM 850 C C . GLU A 1 108 ? 0.928 -14.042 3.608 1.00 96.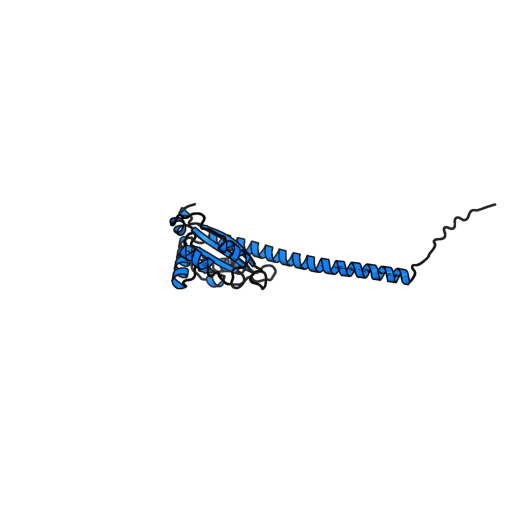06 108 GLU A C 1
ATOM 852 O O . GLU A 1 108 ? 1.668 -13.306 2.966 1.00 96.06 108 GLU A O 1
ATOM 857 N N . ALA A 1 109 ? 0.139 -14.920 2.985 1.00 95.88 109 ALA A N 1
ATOM 858 C CA . ALA A 1 109 ? 0.101 -15.031 1.526 1.00 95.88 109 ALA A CA 1
ATOM 859 C C . ALA A 1 109 ? -0.456 -13.767 0.843 1.00 95.88 109 ALA A C 1
ATOM 861 O O . ALA A 1 109 ? -0.106 -13.490 -0.306 1.00 95.88 109 ALA A O 1
ATOM 862 N N . ILE A 1 110 ? -1.311 -13.007 1.535 1.00 96.75 110 ILE A N 1
ATOM 863 C CA . ILE A 1 110 ? -1.932 -11.777 1.029 1.00 96.75 110 ILE A CA 1
ATOM 864 C C . ILE A 1 110 ? -1.104 -10.532 1.372 1.00 96.75 110 ILE A C 1
ATOM 866 O O . ILE A 1 110 ? -0.905 -9.682 0.505 1.00 96.75 110 ILE A O 1
ATOM 870 N N . LEU A 1 111 ? -0.614 -10.425 2.609 1.00 97.19 111 LEU A N 1
ATOM 871 C CA . LEU A 1 111 ? 0.153 -9.275 3.106 1.00 97.19 111 LEU A CA 1
ATOM 872 C C . LEU A 1 111 ? 1.667 -9.427 2.932 1.00 97.19 111 LEU A C 1
ATOM 874 O O . LEU A 1 111 ? 2.388 -8.455 3.134 1.00 97.19 111 LEU A O 1
ATOM 878 N N . ARG A 1 112 ? 2.153 -10.618 2.561 1.00 97.06 112 ARG A N 1
ATOM 879 C CA . ARG A 1 112 ? 3.561 -10.883 2.244 1.00 97.06 112 ARG A CA 1
ATOM 880 C C . ARG A 1 112 ? 3.785 -11.758 0.996 1.00 97.06 112 ARG A C 1
ATOM 882 O O . ARG A 1 112 ? 4.483 -12.775 1.062 1.00 97.06 112 ARG A O 1
ATOM 889 N N . PRO A 1 113 ? 3.216 -11.405 -0.172 1.00 97.31 113 PRO A N 1
ATOM 890 C CA . PRO A 1 113 ? 3.382 -12.195 -1.381 1.00 97.31 113 PRO A CA 1
ATOM 891 C C . PRO A 1 113 ? 4.789 -12.044 -1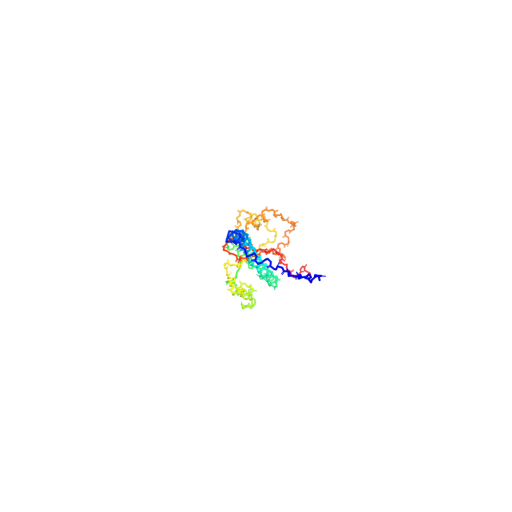.976 1.00 97.31 113 PRO A C 1
ATOM 893 O O . PRO A 1 113 ? 5.435 -10.997 -1.873 1.00 97.31 113 PRO A O 1
ATOM 896 N N . THR A 1 114 ? 5.229 -13.074 -2.698 1.00 96.62 114 THR A N 1
ATOM 897 C CA . THR A 1 114 ? 6.375 -12.989 -3.610 1.00 96.62 114 THR A CA 1
ATOM 898 C C . THR A 1 114 ? 5.870 -13.022 -5.049 1.00 96.62 114 THR A C 1
ATOM 900 O O . THR A 1 114 ? 5.329 -14.032 -5.496 1.00 96.62 114 THR A O 1
ATOM 903 N N . ILE A 1 115 ? 6.054 -11.927 -5.789 1.00 94.62 115 ILE A N 1
ATOM 904 C CA . ILE A 1 115 ? 5.642 -11.796 -7.195 1.00 94.62 115 ILE A CA 1
ATOM 905 C C . ILE A 1 115 ? 6.860 -11.367 -8.007 1.00 94.62 115 ILE A C 1
ATOM 907 O O . ILE A 1 115 ? 7.564 -10.442 -7.620 1.00 94.62 115 ILE A O 1
ATOM 911 N N . ASN A 1 116 ? 7.133 -12.044 -9.126 1.00 91.00 116 ASN A N 1
ATOM 912 C CA . ASN A 1 116 ? 8.303 -11.773 -9.976 1.00 91.00 116 ASN A CA 1
ATOM 913 C C . ASN A 1 116 ? 9.635 -11.753 -9.194 1.00 91.00 116 ASN A C 1
ATOM 915 O O . ASN A 1 116 ? 10.495 -10.915 -9.443 1.00 91.00 116 ASN A O 1
ATOM 919 N N . ASN A 1 117 ? 9.795 -12.671 -8.233 1.00 91.81 117 ASN A N 1
ATOM 920 C CA . ASN A 1 117 ? 10.942 -12.766 -7.316 1.00 91.81 117 ASN A CA 1
ATOM 921 C C . ASN A 1 117 ? 11.138 -11.561 -6.374 1.00 91.81 117 ASN A C 1
ATOM 923 O O . ASN A 1 117 ? 12.161 -11.483 -5.696 1.00 91.81 117 ASN A O 1
ATOM 927 N N . VAL A 1 118 ? 10.162 -10.657 -6.287 1.00 92.69 118 VAL A N 1
ATOM 928 C CA . VAL A 1 118 ? 10.132 -9.565 -5.311 1.00 92.69 118 VAL A CA 1
ATOM 929 C C . VAL A 1 118 ? 9.201 -9.959 -4.173 1.00 92.69 118 VAL A C 1
ATOM 931 O O . VAL A 1 118 ? 8.030 -10.261 -4.404 1.00 92.69 118 VAL A O 1
ATOM 934 N N . THR A 1 119 ? 9.717 -9.966 -2.945 1.00 95.38 119 THR A N 1
ATOM 935 C CA . THR A 1 119 ? 8.910 -10.167 -1.736 1.00 95.38 119 THR A CA 1
ATOM 936 C C . THR A 1 119 ? 8.406 -8.820 -1.244 1.00 95.38 119 THR A C 1
ATOM 938 O O . THR A 1 119 ? 9.197 -7.914 -0.986 1.00 95.38 119 THR A O 1
ATOM 941 N N . TYR A 1 120 ? 7.090 -8.695 -1.120 1.00 96.00 120 TYR A N 1
ATOM 942 C CA . TYR A 1 120 ? 6.440 -7.511 -0.578 1.00 96.00 120 TYR A CA 1
ATOM 943 C C . TYR A 1 120 ? 6.245 -7.712 0.917 1.00 96.00 120 TYR A C 1
ATOM 945 O O . TYR A 1 120 ? 5.305 -8.375 1.308 1.00 96.00 120 TYR A O 1
ATOM 953 N N . ASP A 1 121 ? 7.163 -7.225 1.741 1.00 93.94 121 ASP A N 1
ATOM 954 C CA . ASP A 1 121 ? 7.132 -7.405 3.195 1.00 93.94 121 ASP A CA 1
ATOM 955 C C . ASP A 1 121 ? 6.363 -6.291 3.929 1.00 93.94 121 ASP A C 1
ATOM 957 O O . ASP A 1 121 ? 5.691 -5.460 3.310 1.00 93.94 121 ASP A O 1
ATOM 961 N N . GLU A 1 122 ? 6.479 -6.265 5.258 1.00 93.88 122 GLU A N 1
ATOM 962 C CA . GLU A 1 122 ? 5.837 -5.287 6.142 1.00 93.88 122 GLU A CA 1
ATOM 963 C C . GLU A 1 122 ? 6.246 -3.838 5.828 1.00 93.88 122 GLU A C 1
ATOM 965 O O . GLU A 1 122 ? 5.572 -2.896 6.223 1.00 93.88 122 GLU A O 1
ATOM 970 N N . THR A 1 123 ? 7.337 -3.624 5.086 1.00 93.88 123 THR A N 1
ATOM 971 C CA . THR A 1 123 ? 7.764 -2.285 4.661 1.00 93.88 123 THR A CA 1
ATOM 972 C C . THR A 1 123 ? 7.144 -1.857 3.332 1.00 93.88 123 THR A C 1
ATOM 974 O O . THR A 1 123 ? 7.263 -0.689 2.940 1.00 93.88 123 THR A O 1
ATOM 977 N N . ARG A 1 124 ? 6.543 -2.796 2.592 1.00 95.75 124 ARG A N 1
ATOM 978 C CA . ARG A 1 124 ? 6.012 -2.583 1.241 1.00 95.75 124 ARG A CA 1
ATOM 979 C C . ARG A 1 124 ? 4.495 -2.631 1.180 1.00 95.75 124 ARG A C 1
ATOM 981 O O . ARG A 1 124 ? 3.953 -2.025 0.264 1.00 95.75 124 ARG A O 1
ATOM 988 N N . ILE A 1 125 ? 3.822 -3.307 2.104 1.00 97.75 125 ILE A N 1
ATOM 989 C CA . ILE A 1 125 ? 2.357 -3.351 2.166 1.00 97.75 125 ILE A CA 1
ATOM 990 C C . ILE A 1 125 ? 1.904 -2.779 3.501 1.00 97.75 125 ILE A C 1
ATOM 992 O O . ILE A 1 125 ? 2.200 -3.342 4.549 1.00 97.75 125 ILE A O 1
ATOM 996 N N . HIS A 1 126 ? 1.138 -1.693 3.434 1.00 97.69 126 HIS A N 1
ATOM 997 C CA . HIS A 1 126 ? 0.557 -1.035 4.599 1.00 97.69 126 HIS A CA 1
ATOM 998 C C . HIS A 1 126 ? -0.951 -0.923 4.432 1.00 97.69 126 HIS A C 1
ATOM 1000 O O . HIS A 1 126 ? -1.441 -0.488 3.388 1.00 97.69 126 HIS A O 1
ATOM 1006 N N . VAL A 1 127 ? -1.691 -1.286 5.470 1.00 98.06 127 VAL A N 1
ATOM 1007 C CA . VAL A 1 127 ? -3.143 -1.133 5.535 1.00 98.06 127 VAL A CA 1
ATOM 1008 C C . VAL A 1 127 ? -3.471 -0.148 6.642 1.00 98.06 127 VAL A C 1
ATOM 1010 O O . VAL A 1 127 ? -3.043 -0.322 7.777 1.00 98.06 127 VAL A O 1
ATOM 1013 N N . PHE A 1 128 ? -4.249 0.877 6.319 1.00 98.00 128 PHE A N 1
ATOM 1014 C CA . PHE A 1 128 ? -4.691 1.895 7.259 1.00 98.00 128 PHE A CA 1
ATOM 1015 C C . PHE A 1 128 ? -6.205 1.858 7.373 1.00 98.00 128 PHE A C 1
ATOM 1017 O O . PHE A 1 128 ? -6.912 1.976 6.372 1.00 98.00 128 PHE A O 1
ATOM 1024 N N . LEU A 1 129 ? -6.692 1.707 8.597 1.00 97.19 129 LEU A N 1
ATOM 1025 C CA . LEU A 1 129 ? -8.107 1.693 8.936 1.00 97.19 129 LEU A CA 1
ATOM 1026 C C . LEU A 1 129 ? -8.437 2.947 9.731 1.00 97.19 129 LEU A C 1
ATOM 1028 O O . LEU A 1 129 ? -7.782 3.251 10.730 1.00 97.19 129 LEU A O 1
ATOM 1032 N N . ILE A 1 130 ? -9.446 3.679 9.273 1.00 95.00 130 ILE A N 1
ATOM 1033 C CA . ILE A 1 130 ? -9.855 4.959 9.844 1.00 95.00 130 ILE A CA 1
ATOM 1034 C C . ILE A 1 130 ? -11.373 4.918 10.055 1.00 95.00 130 ILE A C 1
ATOM 1036 O O . ILE A 1 130 ? -12.106 4.472 9.167 1.00 95.00 130 ILE A O 1
ATOM 1040 N N . PRO A 1 131 ? -11.883 5.381 11.203 1.00 93.19 131 PRO A N 1
ATOM 1041 C CA . PRO A 1 131 ? -13.311 5.554 11.402 1.00 93.19 131 PRO A CA 1
ATOM 1042 C C . PRO A 1 131 ? -13.946 6.438 10.322 1.00 93.19 131 PRO A C 1
ATOM 1044 O O . PRO A 1 131 ? -13.407 7.477 9.942 1.00 93.19 131 PRO A O 1
ATOM 1047 N N . TYR A 1 132 ? -15.092 6.014 9.788 1.00 91.06 132 TYR A N 1
ATOM 1048 C CA . TYR A 1 132 ? -15.631 6.616 8.569 1.00 91.06 132 TYR A CA 1
ATOM 1049 C C . TYR A 1 132 ? -16.022 8.090 8.730 1.00 91.06 132 TYR A C 1
ATOM 1051 O O . TYR A 1 132 ? -15.819 8.862 7.794 1.00 91.06 132 TYR A O 1
ATOM 1059 N N . ASN A 1 133 ? -16.559 8.489 9.890 1.00 87.56 133 ASN A N 1
ATOM 1060 C CA . ASN A 1 133 ? -17.196 9.798 10.052 1.00 87.56 133 ASN A CA 1
ATOM 1061 C C . ASN A 1 133 ? -16.774 10.590 11.296 1.00 87.56 133 ASN A C 1
ATOM 1063 O O . ASN A 1 133 ? -17.496 11.476 11.753 1.00 87.56 133 ASN A O 1
ATOM 1067 N N . ASP A 1 134 ? -15.613 10.277 11.858 1.00 88.31 134 ASP A N 1
ATOM 1068 C CA . ASP A 1 134 ? -15.106 10.951 13.048 1.00 88.31 134 ASP A CA 1
ATOM 1069 C C . ASP A 1 134 ? -14.329 12.214 12.680 1.00 88.31 134 ASP A C 1
ATOM 1071 O O . ASP A 1 134 ? -13.178 12.155 12.243 1.00 88.31 134 ASP A O 1
ATOM 1075 N N . SER A 1 135 ? -14.958 13.376 12.846 1.00 87.19 135 SER A N 1
ATOM 1076 C CA . SER A 1 135 ? -14.346 14.652 12.473 1.00 87.19 135 SER A CA 1
ATOM 1077 C C . SER A 1 135 ? -13.040 14.941 13.213 1.00 87.19 135 SER A C 1
ATOM 1079 O O . SER A 1 135 ? -12.147 15.542 12.626 1.00 87.19 135 SER A O 1
ATOM 1081 N N . GLU A 1 136 ? -12.900 14.528 14.479 1.00 88.94 136 GLU A N 1
ATOM 1082 C CA . GLU A 1 136 ? -11.667 14.783 15.233 1.00 88.94 136 GLU A CA 1
ATOM 1083 C C . GLU A 1 136 ? -10.517 13.942 14.675 1.00 88.94 136 GLU A C 1
ATOM 1085 O O . GLU A 1 136 ? -9.411 14.446 14.455 1.00 88.94 136 GLU A O 1
ATOM 1090 N N . VAL A 1 137 ? -10.794 12.670 14.393 1.00 91.12 137 VAL A N 1
ATOM 1091 C CA . VAL A 1 137 ? -9.832 11.752 13.783 1.00 91.12 137 VAL A CA 1
ATOM 1092 C C . VAL A 1 137 ? -9.428 12.231 12.387 1.00 91.12 137 VAL A C 1
ATOM 1094 O O . VAL A 1 137 ? -8.234 12.304 12.090 1.00 91.12 137 VAL A O 1
ATOM 1097 N N . TRP A 1 138 ? -10.388 12.629 11.548 1.00 90.88 138 TRP A N 1
ATOM 1098 C CA . TRP A 1 138 ? -10.108 13.154 10.208 1.00 90.88 138 TRP A CA 1
ATOM 1099 C C . TRP A 1 138 ? -9.302 14.457 10.242 1.00 90.88 138 TRP A C 1
ATOM 1101 O O . TRP A 1 138 ? -8.337 14.596 9.487 1.00 90.88 138 TRP A O 1
ATOM 1111 N N . ASP A 1 139 ? -9.613 15.375 11.160 1.00 90.88 139 ASP A N 1
ATOM 1112 C CA . ASP A 1 139 ? -8.840 16.604 11.356 1.00 90.88 139 ASP A CA 1
ATOM 1113 C C . ASP A 1 139 ? -7.395 16.304 11.783 1.00 90.88 139 ASP A C 1
ATOM 1115 O O . ASP A 1 139 ? -6.453 16.946 11.305 1.00 90.88 139 ASP A O 1
ATOM 1119 N N . LYS A 1 140 ? -7.197 15.336 12.691 1.00 92.25 140 LYS A N 1
ATOM 1120 C CA . LYS A 1 140 ? -5.862 14.880 13.111 1.00 92.25 140 LYS A CA 1
ATOM 1121 C C . LYS A 1 140 ? -5.103 14.259 11.932 1.00 92.25 140 LYS A C 1
ATOM 1123 O O . LYS A 1 140 ? -3.940 14.606 11.721 1.00 92.25 140 LYS A O 1
ATOM 1128 N N . LEU A 1 141 ? -5.758 13.413 11.133 1.00 93.06 141 LEU A N 1
ATOM 1129 C CA . LEU A 1 141 ? -5.163 12.765 9.960 1.00 93.06 141 LEU A CA 1
ATOM 1130 C C . LEU A 1 141 ? -4.727 13.780 8.896 1.00 93.06 141 LEU A C 1
ATOM 1132 O O . LEU A 1 141 ? -3.632 13.668 8.353 1.00 93.06 141 LEU A O 1
ATOM 1136 N N . GLN A 1 142 ? -5.553 14.791 8.616 1.00 92.06 142 GLN A N 1
ATOM 1137 C CA . GLN A 1 142 ? -5.225 15.845 7.652 1.00 92.06 142 GLN A CA 1
ATOM 1138 C C . GLN A 1 142 ? -4.059 16.725 8.122 1.00 92.06 142 GLN A C 1
ATOM 1140 O O . GLN A 1 142 ? -3.236 17.144 7.308 1.00 92.06 142 GLN A O 1
ATOM 1145 N N . LYS A 1 143 ? -3.967 17.005 9.430 1.00 92.12 143 LYS A N 1
ATOM 1146 C CA . LYS A 1 143 ? -2.879 17.811 10.012 1.00 92.12 143 LYS A CA 1
ATOM 1147 C C . LYS A 1 143 ? -1.556 17.054 10.077 1.00 92.12 143 LYS A C 1
ATOM 1149 O O . LYS A 1 143 ? -0.506 17.669 9.909 1.00 92.12 143 LYS A O 1
ATOM 1154 N N . SER A 1 144 ? -1.604 15.751 10.343 1.00 91.69 144 SER A N 1
ATOM 1155 C CA . SER A 1 144 ? -0.422 14.908 10.528 1.00 91.69 144 SER A CA 1
ATOM 1156 C C . SER A 1 144 ? -0.608 13.540 9.855 1.00 91.69 144 SER A C 1
ATOM 1158 O O . SER A 1 144 ? -0.789 12.536 10.552 1.00 91.69 144 SER A O 1
ATOM 1160 N N . PRO A 1 145 ? -0.578 13.477 8.508 1.00 93.38 145 PRO A N 1
ATOM 1161 C CA . PRO A 1 145 ? -0.702 12.217 7.784 1.00 93.38 145 PRO A CA 1
ATOM 1162 C C . PRO A 1 145 ? 0.527 11.316 8.015 1.00 93.38 145 PRO A C 1
ATOM 1164 O O . PRO A 1 145 ? 1.630 11.842 8.193 1.00 93.38 145 PRO A O 1
ATOM 1167 N N . PRO A 1 146 ? 0.373 9.980 7.946 1.00 93.88 146 PRO A N 1
ATOM 1168 C CA . PRO A 1 146 ? 1.482 9.029 8.044 1.00 93.88 146 PRO A CA 1
ATOM 1169 C C . PRO A 1 146 ? 2.627 9.304 7.062 1.00 93.88 146 PRO A C 1
ATOM 1171 O O . PRO A 1 146 ? 2.427 9.827 5.956 1.00 93.88 146 PRO A O 1
ATOM 1174 N N . GLU A 1 147 ? 3.843 8.912 7.445 1.00 92.75 147 GLU A N 1
ATOM 1175 C CA . GLU A 1 147 ? 5.024 9.048 6.586 1.00 92.75 147 GLU A CA 1
ATOM 1176 C C . GLU A 1 147 ? 4.909 8.155 5.347 1.00 92.75 147 GLU A C 1
ATOM 1178 O O . GLU A 1 147 ? 5.276 8.581 4.253 1.00 92.75 147 GLU A O 1
ATOM 1183 N N . GLU A 1 148 ? 4.296 6.982 5.505 1.00 94.12 148 GLU A N 1
ATOM 1184 C CA . GLU A 1 148 ? 4.044 5.981 4.470 1.00 94.12 148 GLU A CA 1
ATOM 1185 C C . GLU A 1 148 ? 3.056 6.455 3.397 1.00 94.12 148 GLU A C 1
ATOM 1187 O O . GLU A 1 148 ? 2.967 5.844 2.332 1.00 94.12 148 GLU A O 1
ATOM 1192 N N . PHE A 1 149 ? 2.300 7.532 3.645 1.00 96.19 149 PHE A N 1
ATOM 1193 C CA . PHE A 1 149 ? 1.352 8.043 2.659 1.00 96.19 149 PHE A CA 1
ATOM 1194 C C . PHE A 1 149 ? 2.094 8.749 1.515 1.00 96.19 149 PHE A C 1
ATOM 1196 O O . PHE A 1 149 ? 2.796 9.741 1.767 1.00 96.19 149 PHE A O 1
ATOM 1203 N N . PRO A 1 150 ? 1.889 8.330 0.252 1.00 96.56 150 PRO A N 1
ATOM 1204 C CA . PRO A 1 150 ? 2.437 9.042 -0.893 1.00 96.56 150 PRO A CA 1
ATOM 1205 C C . PRO A 1 150 ? 1.811 10.429 -1.034 1.00 96.56 150 PRO A C 1
ATOM 1207 O O . PRO A 1 150 ? 0.696 10.693 -0.566 1.00 96.56 150 PRO A O 1
ATOM 1210 N N . ALA A 1 151 ? 2.507 11.326 -1.730 1.00 96.19 151 ALA A N 1
ATOM 1211 C CA . ALA A 1 151 ? 2.054 12.692 -1.972 1.00 96.19 151 ALA A CA 1
ATOM 1212 C C . ALA A 1 151 ? 0.677 12.734 -2.659 1.00 96.19 151 ALA A C 1
ATOM 1214 O O . ALA A 1 151 ? -0.139 13.609 -2.362 1.00 96.19 151 ALA A O 1
ATOM 1215 N N . SER A 1 152 ? 0.394 11.762 -3.535 1.00 94.62 152 SER A N 1
ATOM 1216 C CA . SER A 1 152 ? -0.900 11.616 -4.210 1.00 94.62 152 SER A CA 1
ATOM 1217 C C . SER A 1 152 ? -2.051 11.377 -3.224 1.00 94.62 152 SER A C 1
ATOM 1219 O O . SER A 1 152 ? -3.082 12.042 -3.328 1.00 94.62 152 SER A O 1
ATOM 1221 N N . LEU A 1 153 ? -1.856 10.505 -2.230 1.00 96.19 153 LEU A N 1
ATOM 1222 C CA . LEU A 1 153 ? -2.850 10.217 -1.195 1.00 96.19 153 LEU A CA 1
ATOM 1223 C C . LEU A 1 153 ? -2.997 11.383 -0.212 1.00 96.19 153 LEU A C 1
ATOM 1225 O O . LEU A 1 153 ? -4.114 11.790 0.095 1.00 96.19 153 LEU A O 1
ATOM 1229 N N . LYS A 1 154 ? -1.879 11.972 0.236 1.00 95.44 154 LYS A N 1
ATOM 1230 C CA . LYS A 1 154 ? -1.888 13.159 1.113 1.00 95.44 154 LYS A CA 1
ATOM 1231 C C . LYS A 1 154 ? -2.706 14.294 0.498 1.00 95.44 154 LYS A C 1
ATOM 1233 O O . LYS A 1 154 ? -3.546 14.890 1.170 1.00 95.44 154 LYS A O 1
ATOM 1238 N N . LYS A 1 155 ? -2.502 14.552 -0.798 1.00 94.06 155 LYS A N 1
ATOM 1239 C CA . LYS A 1 155 ? -3.280 15.538 -1.548 1.00 94.06 155 LYS A CA 1
ATOM 1240 C C . LYS A 1 155 ? -4.769 15.182 -1.567 1.00 94.06 155 LYS A C 1
ATOM 1242 O O . LYS A 1 155 ? -5.583 16.034 -1.226 1.00 94.06 155 LYS A O 1
ATOM 1247 N N . GLN A 1 156 ? -5.123 13.940 -1.896 1.00 92.75 156 GLN A N 1
ATOM 1248 C CA . GLN A 1 156 ? -6.522 13.507 -1.922 1.00 92.75 156 GLN A CA 1
ATOM 1249 C C . GLN A 1 156 ? -7.219 13.671 -0.566 1.00 92.75 156 GLN A C 1
ATOM 1251 O O . GLN A 1 156 ? -8.302 14.244 -0.507 1.00 92.75 156 GLN A O 1
ATOM 1256 N N . ILE A 1 157 ? -6.583 13.239 0.524 1.00 91.50 157 ILE A N 1
ATOM 1257 C CA . ILE A 1 157 ? -7.141 13.346 1.880 1.00 91.50 157 ILE A CA 1
ATOM 1258 C C . ILE A 1 157 ? -7.310 14.810 2.302 1.00 91.50 157 ILE A C 1
ATOM 1260 O O . ILE A 1 157 ? -8.286 15.147 2.969 1.00 91.50 157 ILE A O 1
ATOM 1264 N N . SER A 1 158 ? -6.400 15.699 1.888 1.00 89.19 158 SER A N 1
ATOM 1265 C CA . SER A 1 158 ? -6.519 17.138 2.169 1.00 89.19 158 SER A CA 1
ATOM 1266 C C . SER A 1 158 ? -7.692 17.811 1.444 1.00 89.19 158 SER A C 1
ATOM 1268 O O . SER A 1 158 ? -8.202 18.833 1.900 1.00 89.19 158 SER A O 1
ATOM 1270 N N . GLU A 1 159 ? -8.126 17.242 0.318 1.00 87.19 159 GLU A N 1
ATOM 1271 C CA . GLU A 1 159 ? -9.252 17.733 -0.483 1.00 87.19 159 GLU A CA 1
ATOM 1272 C C . GLU A 1 159 ? -10.577 17.043 -0.106 1.00 87.19 159 GLU A C 1
ATOM 1274 O O . GLU A 1 159 ? -11.659 17.538 -0.446 1.00 87.19 159 GLU A O 1
ATOM 1279 N N . GLU A 1 160 ? -10.513 15.914 0.607 1.00 81.31 160 GLU A N 1
ATOM 1280 C CA . GLU A 1 160 ? -11.677 15.139 1.012 1.00 81.31 160 GLU A CA 1
ATOM 1281 C C . GLU A 1 160 ? -12.505 15.892 2.061 1.00 81.31 160 GLU A C 1
ATOM 1283 O O . GLU A 1 160 ? -12.005 16.443 3.043 1.00 81.31 160 GLU A O 1
ATOM 1288 N N . ARG A 1 161 ? -13.820 15.909 1.842 1.00 73.06 161 ARG A N 1
ATOM 1289 C CA . ARG A 1 161 ? -14.799 16.378 2.820 1.00 73.06 161 ARG A CA 1
ATOM 1290 C C . ARG A 1 161 ? -15.670 15.205 3.217 1.00 73.06 161 ARG A C 1
ATOM 1292 O O . ARG A 1 161 ? -16.063 14.427 2.346 1.00 73.06 161 ARG A O 1
ATOM 1299 N N . ILE A 1 162 ? -16.023 15.131 4.499 1.00 70.88 162 ILE A N 1
ATOM 1300 C CA . ILE A 1 162 ? -17.048 14.216 5.003 1.00 70.88 162 ILE A CA 1
ATOM 1301 C C . ILE A 1 162 ? -18.304 14.363 4.131 1.00 70.88 162 ILE A C 1
ATOM 1303 O O . ILE A 1 162 ? -18.954 15.411 4.116 1.00 70.88 162 ILE A O 1
ATOM 1307 N N . LYS A 1 163 ? -18.606 13.324 3.344 1.00 68.69 163 LYS A N 1
ATOM 1308 C CA . LYS A 1 163 ? -19.683 13.360 2.341 1.00 68.69 163 LYS A CA 1
ATOM 1309 C C . LYS A 1 163 ? -21.064 13.205 2.972 1.00 68.69 163 LYS A C 1
ATOM 1311 O O . LYS A 1 163 ? -22.029 13.752 2.446 1.00 68.69 163 LYS A O 1
ATOM 1316 N N . ASN A 1 164 ? -21.159 12.467 4.078 1.00 72.19 164 ASN A N 1
ATOM 1317 C CA . ASN A 1 164 ? -22.400 12.253 4.811 1.00 72.19 164 ASN A CA 1
ATOM 1318 C C . ASN A 1 164 ? -22.169 12.549 6.299 1.00 72.19 164 ASN A C 1
ATOM 1320 O O . ASN A 1 164 ? -21.396 11.832 6.919 1.00 72.19 164 ASN A O 1
ATOM 1324 N N . PRO A 1 165 ? -22.817 13.570 6.880 1.00 70.38 165 PRO A N 1
ATOM 1325 C CA . PRO A 1 165 ? -22.596 13.966 8.265 1.00 70.38 165 PRO A CA 1
ATOM 1326 C C . PRO A 1 165 ? -23.348 13.100 9.287 1.00 70.38 165 PRO A C 1
ATOM 1328 O O . PRO A 1 165 ? -23.330 13.447 10.463 1.00 70.38 165 PRO A O 1
ATOM 1331 N N . ASP A 1 166 ? -24.043 12.026 8.883 1.00 82.50 166 ASP A N 1
ATOM 1332 C CA . ASP A 1 166 ? -24.737 11.153 9.837 1.00 82.50 166 ASP A CA 1
ATOM 1333 C C . ASP A 1 166 ? -23.722 10.470 10.775 1.00 82.50 166 ASP A C 1
ATOM 1335 O O . ASP A 1 166 ? -22.954 9.606 10.329 1.00 82.50 166 ASP A O 1
ATOM 1339 N N . PRO A 1 167 ? -23.704 10.824 12.075 1.00 77.62 167 PRO A N 1
ATOM 1340 C CA . PRO A 1 167 ? -22.720 10.295 13.011 1.00 77.62 167 PRO A CA 1
ATOM 1341 C C . PRO A 1 167 ? -22.874 8.787 13.222 1.00 77.62 167 PRO A C 1
ATOM 1343 O O . PRO A 1 167 ? -21.906 8.133 13.585 1.00 77.62 167 PRO A O 1
ATOM 1346 N N . LYS A 1 168 ? -24.052 8.208 12.947 1.00 84.69 168 LYS A N 1
ATOM 1347 C CA . LYS A 1 168 ? -24.292 6.768 13.121 1.00 84.69 168 LYS A CA 1
ATOM 1348 C C . LYS A 1 168 ? -23.554 5.914 12.098 1.00 84.69 168 LYS A C 1
ATOM 1350 O O . LYS A 1 168 ? -23.357 4.730 12.330 1.00 84.69 168 LYS A O 1
ATOM 1355 N N . LEU A 1 169 ? -23.133 6.487 10.967 1.00 85.12 169 LEU A N 1
ATOM 1356 C CA . LEU A 1 169 ? -22.383 5.743 9.951 1.00 85.12 169 LEU A CA 1
ATOM 1357 C C . LEU A 1 169 ? -21.022 5.263 10.456 1.00 85.12 169 LEU A C 1
ATOM 1359 O O . LEU A 1 169 ? -20.542 4.235 9.995 1.00 85.12 169 LEU A O 1
ATOM 1363 N N . GLN A 1 170 ? -20.436 5.973 11.420 1.00 83.62 170 GLN A N 1
ATOM 1364 C CA . GLN A 1 170 ? -19.231 5.562 12.143 1.00 83.62 170 GLN A CA 1
ATOM 1365 C C . GLN A 1 170 ? -19.358 4.153 12.746 1.00 83.62 170 GLN A C 1
ATOM 1367 O O . GLN A 1 170 ? -18.372 3.420 12.807 1.00 83.62 170 GLN A O 1
ATOM 1372 N N . ASP A 1 171 ? -20.558 3.783 13.200 1.00 89.00 171 ASP A N 1
ATOM 1373 C CA . ASP A 1 171 ? -20.792 2.524 13.910 1.00 89.00 171 ASP A CA 1
ATOM 1374 C C . ASP A 1 171 ? -20.799 1.322 12.958 1.00 89.00 171 ASP A C 1
ATOM 1376 O O . ASP A 1 171 ? -20.516 0.208 13.385 1.00 89.00 171 ASP A O 1
ATOM 1380 N N . TYR A 1 172 ? -21.078 1.554 11.671 1.00 91.56 172 TYR A N 1
ATOM 1381 C CA . TYR A 1 172 ? -21.254 0.499 10.669 1.00 91.56 172 TYR A CA 1
ATOM 1382 C C . TYR A 1 172 ? -20.246 0.557 9.525 1.00 91.56 172 TYR A C 1
ATOM 1384 O O . TYR A 1 172 ? -20.247 -0.339 8.687 1.00 91.56 172 TYR A O 1
ATOM 1392 N N . LEU A 1 173 ? -19.424 1.607 9.439 1.00 93.12 173 LEU A N 1
ATOM 1393 C CA . LEU A 1 173 ? -18.478 1.808 8.347 1.00 93.12 173 LEU A CA 1
ATOM 1394 C C . LEU A 1 173 ? -17.072 2.104 8.872 1.00 93.12 173 LEU A C 1
ATOM 1396 O O . LEU A 1 173 ? -16.863 2.939 9.754 1.00 93.12 173 LEU A O 1
ATOM 1400 N N . LEU A 1 174 ? -16.089 1.484 8.230 1.00 94.75 174 LEU A N 1
ATOM 1401 C CA . LEU A 1 174 ? -14.674 1.802 8.363 1.00 94.75 174 LEU A CA 1
ATOM 1402 C C . LEU A 1 174 ? -14.121 2.201 7.002 1.00 94.75 174 LEU A C 1
ATOM 1404 O O . LEU A 1 174 ? -14.349 1.526 6.000 1.00 94.75 174 LEU A O 1
ATOM 1408 N N . LYS A 1 175 ? -13.363 3.292 6.964 1.00 94.88 175 LYS A N 1
ATOM 1409 C CA . LYS A 1 175 ? -12.560 3.657 5.803 1.00 94.88 175 LYS A CA 1
ATOM 1410 C C . LYS A 1 175 ? -11.284 2.819 5.813 1.00 94.88 175 LYS A C 1
ATOM 1412 O O . LYS A 1 175 ? -10.655 2.666 6.859 1.00 94.88 175 LYS A O 1
ATOM 1417 N N . ILE A 1 176 ? -10.889 2.312 4.652 1.00 97.38 176 ILE A N 1
ATOM 1418 C CA . ILE A 1 176 ? -9.638 1.575 4.481 1.00 97.38 176 ILE A CA 1
ATOM 1419 C C . ILE A 1 176 ? -8.810 2.193 3.356 1.00 97.38 176 ILE A C 1
ATOM 1421 O O . ILE A 1 176 ? -9.327 2.481 2.276 1.00 97.38 176 ILE A O 1
ATOM 1425 N N . TYR A 1 177 ? -7.515 2.355 3.610 1.00 97.81 177 TYR A N 1
ATOM 1426 C CA . TYR A 1 177 ? -6.506 2.624 2.594 1.00 97.81 177 TYR A CA 1
ATOM 1427 C C . TYR A 1 177 ? -5.497 1.485 2.577 1.00 97.81 177 TYR A C 1
ATOM 1429 O O . TYR A 1 177 ? -4.908 1.149 3.601 1.00 97.81 177 TYR A O 1
ATOM 1437 N N . VAL A 1 178 ? -5.282 0.901 1.406 1.00 98.38 178 VAL A N 1
ATOM 1438 C CA . VAL A 1 178 ? -4.241 -0.101 1.182 1.00 98.38 178 VAL A CA 1
ATOM 1439 C C . VAL A 1 178 ? -3.161 0.540 0.337 1.00 98.38 178 VAL A C 1
ATOM 1441 O O . VAL A 1 178 ? -3.458 0.999 -0.760 1.00 98.38 178 VAL A O 1
ATOM 1444 N N . ILE A 1 179 ? -1.928 0.556 0.826 1.00 98.31 179 ILE A N 1
ATOM 1445 C CA . ILE A 1 179 ? -0.774 1.159 0.161 1.00 98.31 179 ILE A CA 1
ATOM 1446 C C . ILE A 1 179 ? 0.236 0.058 -0.137 1.00 98.31 179 ILE A C 1
ATOM 1448 O O . ILE A 1 179 ? 0.632 -0.693 0.752 1.00 98.31 179 ILE A O 1
ATOM 1452 N N . VAL A 1 180 ? 0.659 -0.027 -1.395 1.00 98.19 180 VAL A N 1
ATOM 1453 C CA . VAL A 1 180 ? 1.649 -0.993 -1.865 1.00 98.19 180 VAL A CA 1
ATOM 1454 C C . VAL A 1 180 ? 2.793 -0.252 -2.538 1.00 98.19 180 VAL A C 1
ATOM 1456 O O . VAL A 1 180 ? 2.639 0.319 -3.619 1.00 98.19 180 VAL A O 1
ATOM 1459 N N . ARG A 1 181 ? 3.960 -0.278 -1.900 1.00 96.75 181 ARG A N 1
ATOM 1460 C CA . ARG A 1 181 ? 5.202 0.299 -2.407 1.00 96.75 181 ARG A CA 1
ATOM 1461 C C . ARG A 1 181 ? 5.908 -0.698 -3.321 1.00 96.75 181 ARG A C 1
ATOM 1463 O O . ARG A 1 181 ? 6.237 -1.815 -2.913 1.00 96.75 181 ARG A O 1
ATOM 1470 N N . TRP A 1 182 ? 6.132 -0.294 -4.565 1.00 94.25 182 TRP A N 1
ATOM 1471 C CA . TRP A 1 182 ? 6.795 -1.110 -5.581 1.00 94.25 182 TRP A CA 1
ATOM 1472 C C . TRP A 1 182 ? 8.234 -0.654 -5.863 1.00 94.25 182 TRP A C 1
ATOM 1474 O O . TRP A 1 182 ? 9.054 -1.506 -6.205 1.00 94.25 182 TRP A O 1
ATOM 1484 N N . GLY A 1 183 ? 8.566 0.621 -5.632 1.00 91.62 183 GLY A N 1
ATOM 1485 C CA . GLY A 1 183 ? 9.936 1.146 -5.705 1.00 91.62 183 GLY A CA 1
ATOM 1486 C C . GLY A 1 183 ? 10.549 1.472 -4.340 1.00 91.62 183 GLY A C 1
ATOM 1487 O O . GLY A 1 183 ? 10.088 1.003 -3.298 1.00 91.62 183 GLY A O 1
ATOM 1488 N N . ASP A 1 184 ? 11.619 2.265 -4.344 1.00 90.31 184 ASP A N 1
ATOM 1489 C CA . ASP A 1 184 ? 12.361 2.606 -3.123 1.00 90.31 184 ASP A CA 1
ATOM 1490 C C . ASP A 1 184 ? 11.805 3.865 -2.446 1.00 90.31 184 ASP A C 1
ATOM 1492 O O . ASP A 1 184 ? 11.816 3.973 -1.213 1.00 90.31 184 ASP A O 1
ATOM 1496 N N . GLN A 1 185 ? 11.287 4.811 -3.235 1.00 92.38 185 GLN A N 1
ATOM 1497 C CA . GLN A 1 185 ? 10.703 6.044 -2.717 1.00 92.38 185 GLN A CA 1
ATOM 1498 C C . GLN A 1 185 ? 9.280 5.798 -2.205 1.00 92.38 185 GLN A C 1
ATOM 1500 O O . GLN A 1 185 ? 8.580 4.901 -2.666 1.00 92.38 185 GLN A O 1
ATOM 1505 N N . VAL A 1 186 ? 8.821 6.620 -1.258 1.00 92.62 186 VAL A N 1
ATOM 1506 C CA . VAL A 1 186 ? 7.433 6.550 -0.757 1.00 92.62 186 VAL A CA 1
ATOM 1507 C C . VAL A 1 186 ? 6.430 6.794 -1.889 1.00 92.62 186 VAL A C 1
ATOM 1509 O O . VAL A 1 186 ? 5.394 6.137 -1.948 1.00 92.62 186 VAL A O 1
ATOM 1512 N N . ASP A 1 187 ? 6.760 7.689 -2.822 1.00 94.75 187 ASP A N 1
ATOM 1513 C CA . ASP A 1 187 ? 5.922 7.990 -3.986 1.00 94.75 187 ASP A CA 1
ATOM 1514 C C . ASP A 1 187 ? 5.953 6.898 -5.067 1.00 94.75 187 ASP A C 1
ATOM 1516 O O . ASP A 1 187 ? 5.073 6.875 -5.927 1.00 94.75 187 ASP A O 1
ATOM 1520 N N . ASP A 1 188 ? 6.883 5.939 -4.985 1.00 94.88 188 ASP A N 1
ATOM 1521 C CA . ASP A 1 188 ? 6.861 4.719 -5.798 1.00 94.88 188 ASP A CA 1
ATOM 1522 C C . ASP A 1 188 ? 5.890 3.691 -5.189 1.00 94.88 188 ASP A C 1
ATOM 1524 O O . ASP A 1 188 ? 6.229 2.533 -4.915 1.00 94.88 188 ASP A O 1
ATOM 1528 N N . SER A 1 189 ? 4.666 4.142 -4.920 1.00 96.62 189 SER A N 1
ATOM 1529 C CA . SER A 1 189 ? 3.596 3.348 -4.334 1.00 96.62 189 SER A CA 1
ATOM 1530 C C . SER A 1 189 ? 2.271 3.582 -5.040 1.00 96.62 189 SER A C 1
ATOM 1532 O O . SER A 1 189 ? 1.983 4.649 -5.580 1.00 96.62 189 SER A O 1
ATOM 1534 N N . GLU A 1 190 ? 1.445 2.545 -5.030 1.00 97.00 190 GLU A N 1
ATOM 1535 C CA . GLU A 1 190 ? 0.055 2.621 -5.450 1.00 97.00 190 GLU A CA 1
ATOM 1536 C C . GLU A 1 190 ? -0.825 2.392 -4.239 1.00 97.00 190 GLU A C 1
ATOM 1538 O O . GLU A 1 190 ? -0.502 1.586 -3.366 1.00 97.00 190 GLU A O 1
ATOM 1543 N 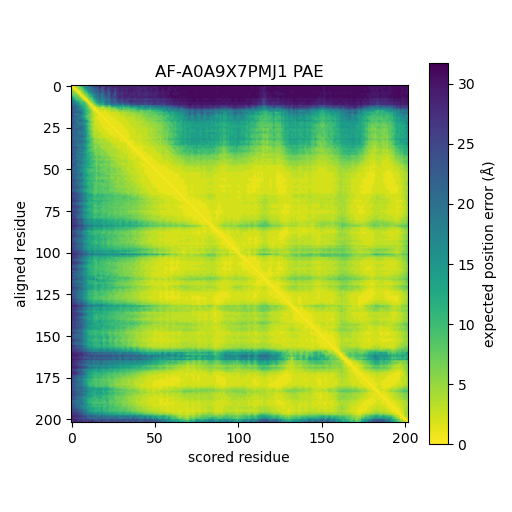N . TRP A 1 191 ? -1.951 3.088 -4.191 1.00 97.38 191 TRP A N 1
ATOM 1544 C CA . TRP A 1 191 ? -2.890 2.955 -3.097 1.00 97.38 191 TRP A CA 1
ATOM 1545 C C . TRP A 1 191 ? -4.304 2.761 -3.622 1.00 97.38 191 TRP A C 1
ATOM 1547 O O . TRP A 1 191 ? -4.655 3.213 -4.713 1.00 97.38 191 TRP A O 1
ATOM 1557 N N . LEU A 1 192 ? -5.110 2.056 -2.838 1.00 97.69 192 LEU A N 1
ATOM 1558 C CA . LEU A 1 192 ? -6.535 1.889 -3.068 1.00 97.69 192 LEU A CA 1
ATOM 1559 C C . LEU A 1 192 ? -7.301 2.305 -1.82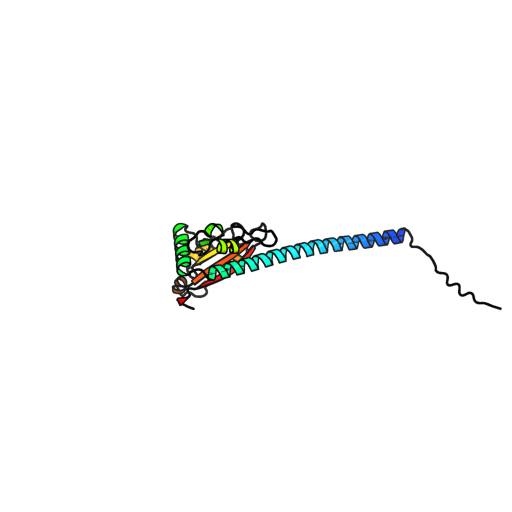8 1.00 97.69 192 LEU A C 1
ATOM 1561 O O . LEU A 1 192 ? -6.877 2.067 -0.700 1.00 97.69 192 LEU A O 1
ATOM 1565 N N . GLU A 1 193 ? -8.446 2.912 -2.078 1.00 96.06 193 GLU A N 1
ATOM 1566 C CA . GLU A 1 193 ? -9.410 3.318 -1.073 1.00 96.06 193 GLU A CA 1
ATOM 1567 C C . GLU A 1 193 ? -10.599 2.356 -1.104 1.00 96.06 193 GLU A C 1
ATOM 1569 O O . GLU A 1 193 ? -11.044 1.943 -2.178 1.00 96.06 193 GLU A O 1
ATOM 1574 N N . GLY A 1 194 ? -11.139 2.044 0.070 1.00 95.00 194 GLY A N 1
ATOM 1575 C CA . GLY A 1 194 ? -12.375 1.291 0.216 1.00 95.00 194 GLY A CA 1
ATOM 1576 C C . GLY A 1 194 ? -13.157 1.686 1.463 1.00 95.00 194 GLY A C 1
ATOM 1577 O O . GLY A 1 194 ? -12.734 2.527 2.265 1.00 95.00 194 GLY A O 1
ATOM 1578 N N . VAL A 1 195 ? -14.319 1.057 1.617 1.00 94.06 195 VAL A N 1
ATOM 1579 C CA . VAL A 1 195 ? -15.158 1.159 2.811 1.00 94.06 195 VAL A CA 1
ATOM 1580 C C . VAL A 1 195 ? -15.581 -0.248 3.203 1.00 94.06 195 VAL A C 1
ATOM 1582 O O . VAL A 1 195 ? -16.202 -0.946 2.406 1.00 94.06 195 VAL A O 1
ATOM 1585 N N . ILE A 1 196 ? -15.256 -0.647 4.427 1.00 94.50 196 ILE A N 1
ATOM 1586 C CA . ILE A 1 196 ? -15.711 -1.904 5.015 1.00 94.50 196 ILE A CA 1
ATOM 1587 C C . ILE A 1 196 ? -16.998 -1.598 5.770 1.00 94.50 196 ILE A C 1
ATOM 1589 O O . ILE A 1 196 ? -17.022 -0.683 6.594 1.00 94.50 196 ILE A O 1
ATOM 1593 N N . ALA A 1 197 ? -18.058 -2.336 5.458 1.00 92.62 197 ALA A N 1
ATOM 1594 C CA . ALA A 1 197 ? -19.370 -2.166 6.062 1.00 92.62 197 ALA A CA 1
ATOM 1595 C C . ALA A 1 197 ? -19.728 -3.366 6.938 1.00 92.62 197 ALA A C 1
ATOM 1597 O O . ALA A 1 197 ? -19.397 -4.501 6.596 1.00 92.62 197 ALA A O 1
ATOM 1598 N N . ASP A 1 198 ? -20.449 -3.106 8.022 1.00 90.50 198 ASP A N 1
ATOM 1599 C CA . ASP A 1 198 ? -21.130 -4.135 8.796 1.00 90.50 198 ASP A CA 1
ATOM 1600 C C . ASP A 1 198 ? -22.134 -4.883 7.896 1.00 90.50 198 ASP A C 1
ATOM 1602 O O . ASP A 1 198 ? -22.909 -4.273 7.154 1.00 90.50 198 ASP A O 1
ATOM 1606 N N . GLU A 1 199 ? -22.139 -6.215 7.940 1.00 80.06 199 GLU A N 1
ATOM 1607 C CA . GLU A 1 199 ? -23.054 -7.026 7.131 1.00 80.06 199 GLU A CA 1
ATOM 1608 C C . GLU A 1 199 ? -24.532 -6.802 7.492 1.00 80.06 199 GLU A C 1
ATOM 1610 O O . GLU A 1 199 ? -25.409 -7.055 6.670 1.00 80.06 199 GLU A O 1
ATOM 1615 N N . THR A 1 200 ? -24.831 -6.282 8.687 1.00 75.44 200 THR A N 1
ATOM 1616 C CA . THR A 1 200 ? -26.205 -6.004 9.140 1.00 75.44 200 THR A CA 1
ATOM 1617 C C . THR A 1 200 ? -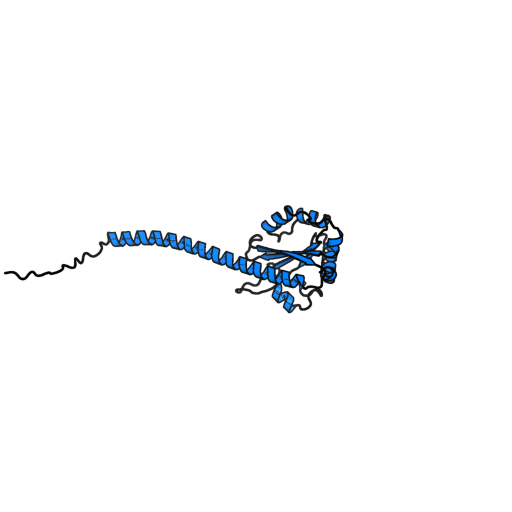26.902 -4.873 8.379 1.00 75.44 200 THR A C 1
ATOM 1619 O O . THR A 1 200 ? -28.132 -4.794 8.409 1.00 75.44 200 THR A O 1
ATOM 1622 N N . ILE A 1 201 ? -26.148 -4.009 7.689 1.00 71.50 201 ILE A N 1
ATOM 1623 C CA . ILE A 1 201 ? -26.681 -2.877 6.912 1.00 71.50 201 ILE A CA 1
ATOM 1624 C C . ILE A 1 201 ? -26.715 -3.135 5.396 1.00 71.50 201 ILE A C 1
ATOM 1626 O O . ILE A 1 201 ? -27.040 -2.216 4.638 1.00 71.50 201 ILE A O 1
ATOM 1630 N N . ARG A 1 202 ? -26.368 -4.350 4.946 1.00 57.75 202 ARG A N 1
ATOM 1631 C CA . ARG A 1 202 ? -26.244 -4.711 3.526 1.00 57.75 202 ARG A CA 1
ATOM 1632 C C . ARG A 1 202 ? -27.491 -5.371 2.938 1.00 57.75 202 ARG A C 1
ATOM 1634 O O . ARG A 1 202 ? -28.174 -6.135 3.652 1.00 57.75 202 ARG A O 1
#

Nearest PDB structures (foldseek):
  7su6-assembly1_B-2  TM=3.624E-01  e=3.638E+00  Yersinia pestis
  3o1k-assembly1_B  TM=3.753E-01  e=4.113E+00  Vibrio cholerae O1 biovar El Tor str. N16961
  1b9l-assembly1_A  TM=2.906E-01  e=4.946E+00  Escherichia coli
  2as5-assembly2_M  TM=2.795E-01  e=4.946E+00  Homo sapiens

Foldseek 3Di:
DDPPPPPPPPPPPDDDPVRVVVVVVVVVVVVVVVVVVVVVVVVVVVLVVLQVVQVVLQVLLVVVVLPFQPVVVLVVFVVCCVVPVAQWDKDALVCLVPVSNVDNVVSCCSRFPQDPNDTQHRLFKMKIKGQLADPVSLVRCLVDPDPLDAPVRNVVSVVDDNPDNPPCVSVFKIKMKIWGARDDDSNNIDIDIDIRGRPVVD

Solvent-accessible surface area (backbone atoms only — not comparable to full-atom values): 11375 Å² total; per-residue (Å²): 139,78,87,82,78,81,73,77,75,78,77,83,75,71,82,50,72,66,57,53,51,52,50,51,51,54,50,48,56,52,49,54,56,50,51,54,52,50,53,52,54,50,52,53,50,53,53,52,49,43,51,52,50,22,47,53,47,29,50,53,40,50,62,51,60,61,68,42,59,47,69,60,50,50,53,50,35,55,50,41,24,70,76,65,76,40,57,43,27,79,46,37,34,84,54,28,80,39,84,76,44,88,45,44,68,62,41,32,54,54,36,43,36,70,57,97,89,42,71,37,40,61,91,22,28,42,35,39,38,28,68,56,51,46,64,69,38,51,52,46,32,62,75,59,60,65,84,80,53,26,68,72,53,53,52,51,57,67,70,58,66,88,86,63,86,59,66,70,49,38,80,41,29,34,31,36,38,26,37,17,44,64,54,92,52,58,68,37,44,38,73,45,79,52,71,42,60,37,74,90,82,108

Secondary structure (DSSP, 8-state):
-------------PPPHHHHHHHHHHHHHHHHHHHHHHHHHHHHHHHHHHHHHHHHHHHHHHHHHTTS-HHHHHHHHHHHHHHH--SSEEE-GGGGGSTTSS-HHHHHHHHS-EETTEE--TTTEEEEEEETT-HHHHHHHHHS--TTS-HHHHHHHHH---S---TTHHHHEEEEEEEEE-SSSTTSEEEEEEEEE-GGG-

Mean predicted aligned error: 7.64 Å

Radius of gyration: 30.15 Å; Cα contacts (8 Å, |Δi|>4): 231; chains: 1; bounding box: 63×36×114 Å

Sequence (202 aa):
MEEKNFLARLSSKGFTLLEVLASITILSIVAIGMFSFFTNAMQYTTYNQDKTVAINIARGVLAYMERLDFTALKQYVDNEIHNTDKPFAQMDASHCNLPLFGDKQVCEAILRPTINNVTYDETRIHVFLIPYNDSEVWDKLQKSPPEEFPASLKKQISEERIKNPDPKLQDYLLKIYVIVRWGDQVDDSEWLEGVIADETIR

pLDDT: mean 90.17, std 11.28, range [40.53, 98.38]